Protein AF-X1F2R6-F1 (afdb_monomer_lite)

Radius of gyration: 25.96 Å; chains: 1; bounding box: 61×64×76 Å

Foldseek 3Di:
DDDPPDPDQQEAEDELVVVVVLVVPCVVQVQEAEEEQEDPVQVQLKAAPRHDYDHLVCCLVCVVVCPVVLAHAYEYFYQQQPSSSSSSVSSSVVRRRRYYRHHGGVVSCVVVVHDIDHQEWEWEWEDDDPVDTDIDIHRDRPPPPPDPPDPDDDPPDDPPPPPQDWDKDKDFPDDDPFKTWMWIWTAGPNDIWIKIKIKGFPDKDWDDDPFKIKIWTWIWIWIDGPVDIAIKIKIWIWIDGPFKIWIKIKIFGCPDQFETAEMEIEIDIGTPPDDWDWHKYKYWYPAKFWPLVVLLVLLVVLVVQLVVQVPDPDPSSNVSNVRSNVSSVRSNVVSVCCVPPVVSRRHIYGTYMYMYTDGD

Secondary structure (DSSP, 8-state):
----PPPPP-EEEE-HHHHHHHHH-TTTSTT-EEEE-S-HHHHHH-B-TT-EE--HHHHTTTGGGGGGGTTS-EEEE-SSSHHHHHHHHHHHHTT---EEEETTHHHHHHHTT---B-SEEEEEEEEE-SS-EEEEEEE--GGG-S-TT-S---TT----------EEEEEEEEE-SSEEEEEEEEEETTEEEEEEEEEEEEEEEEEE-SSEEEEEEEEEEEEEETTEEEEEEEEEEEEEETTEEEEEEEEEEESSSSEEEEEEEEEEEEETT-----EEEEEEESS-EEHHHHHHHHHHHHHHHHHHHTT-S-HHHHHHHHHHHHHHHHHHHHHHHHHHH-GGG--EEEEEEEEEEE--

InterPro domains:
  IPR001763 Rhodanese-like domain [PF00581] (30-111)
  IPR001763 Rhodanese-like domain [PS50206] (28-118)
  IPR001763 Rhodanese-like domain [SM00450] (16-115)
  IPR036873 Rhodanese-like domain superfamily [G3DSA:3.40.250.10] (1-118)
  IPR036873 Rhodanese-like domain superfamily [SSF52821] (5-118)
  IPR050229 Thiosulfate sulfurtransferase GlpE [PTHR43031] (22-116)

pLDDT: mean 86.05, std 15.8, range [35.66, 98.38]

Structure (mmCIF, N/CA/C/O backbone):
data_AF-X1F2R6-F1
#
_entry.id   AF-X1F2R6-F1
#
loop_
_atom_site.group_PDB
_atom_site.id
_atom_site.type_symbol
_atom_site.label_atom_id
_atom_site.label_alt_id
_atom_site.label_comp_id
_atom_site.label_asym_id
_atom_site.label_entity_id
_atom_site.label_seq_id
_atom_site.pdbx_PDB_ins_code
_atom_site.Cartn_x
_atom_site.Cartn_y
_atom_site.Cartn_z
_atom_site.occupancy
_atom_site.B_iso_or_equiv
_atom_site.auth_seq_id
_atom_site.auth_comp_id
_atom_site.auth_asym_id
_atom_site.auth_atom_id
_atom_site.pdbx_PDB_model_num
ATOM 1 N N . MET A 1 1 ? -16.634 -37.928 49.672 1.00 37.78 1 MET A N 1
ATOM 2 C CA . MET A 1 1 ? -17.191 -37.467 48.388 1.00 37.78 1 MET A CA 1
ATOM 3 C C . MET A 1 1 ? -17.153 -35.954 48.452 1.00 37.78 1 MET A C 1
ATOM 5 O O . MET A 1 1 ? -18.020 -35.355 49.072 1.00 37.78 1 MET A O 1
ATOM 9 N N . THR A 1 2 ? -16.049 -35.367 48.005 1.00 36.81 2 THR A N 1
ATOM 10 C CA . THR A 1 2 ? -15.873 -33.914 48.005 1.00 36.81 2 THR A CA 1
ATOM 11 C C . THR A 1 2 ? -16.583 -33.410 46.759 1.00 36.81 2 THR A C 1
ATOM 13 O O . THR A 1 2 ? -16.207 -33.787 45.653 1.00 36.81 2 THR A O 1
ATOM 16 N N . LEU A 1 3 ? -17.672 -32.667 46.946 1.00 42.53 3 LEU A N 1
ATOM 17 C CA . LEU A 1 3 ? -18.319 -31.926 45.870 1.00 42.53 3 LEU A CA 1
ATOM 18 C C . LEU A 1 3 ? -17.321 -30.862 45.407 1.00 42.53 3 LEU A C 1
ATOM 20 O O . LEU A 1 3 ? -17.041 -29.923 46.146 1.00 42.53 3 LEU A O 1
ATOM 24 N N . VAL A 1 4 ? -16.748 -31.055 44.222 1.00 41.38 4 VAL A N 1
ATOM 25 C CA . VAL A 1 4 ? -16.116 -29.969 43.473 1.00 41.38 4 VAL A CA 1
ATOM 26 C C . VAL A 1 4 ? -17.279 -29.103 43.002 1.00 41.38 4 VAL A C 1
ATOM 28 O O . VAL A 1 4 ? -18.113 -29.570 42.225 1.00 41.38 4 VAL A O 1
ATOM 31 N N . ALA A 1 5 ? -17.417 -27.905 43.569 1.00 44.72 5 ALA A N 1
ATOM 32 C CA . ALA A 1 5 ? -18.333 -26.911 43.032 1.00 44.72 5 ALA A CA 1
ATOM 33 C C . ALA A 1 5 ? -17.883 -26.605 41.597 1.00 44.72 5 ALA A C 1
ATOM 35 O O . ALA A 1 5 ? -16.693 -26.397 41.371 1.00 44.72 5 ALA A O 1
ATOM 36 N N . ALA A 1 6 ? -18.805 -26.645 40.636 1.00 46.66 6 ALA A N 1
ATOM 37 C CA . ALA A 1 6 ? -18.530 -26.109 39.310 1.00 46.66 6 ALA A CA 1
ATOM 38 C C . ALA A 1 6 ? -18.229 -24.613 39.478 1.00 46.66 6 ALA A C 1
ATOM 40 O O . ALA A 1 6 ? -19.020 -23.921 40.121 1.00 46.66 6 ALA A O 1
ATOM 41 N N . GLU A 1 7 ? -17.087 -24.143 38.975 1.00 55.59 7 GLU A N 1
ATOM 42 C CA . GLU A 1 7 ? -16.799 -22.710 38.906 1.00 55.59 7 GLU A CA 1
ATOM 43 C C . GLU A 1 7 ? -17.932 -22.025 38.142 1.00 55.59 7 GLU A C 1
ATOM 45 O O . GLU A 1 7 ? -18.281 -22.409 37.023 1.00 55.59 7 GLU A O 1
ATOM 50 N N . GLU A 1 8 ? -18.577 -21.068 38.800 1.00 61.97 8 GLU A N 1
ATOM 51 C CA . GLU A 1 8 ? -19.658 -20.296 38.211 1.00 61.97 8 GLU A CA 1
ATOM 52 C C . GLU A 1 8 ? -19.025 -19.345 37.193 1.00 61.97 8 GLU A C 1
ATOM 54 O O . GLU A 1 8 ? -18.177 -18.526 37.541 1.00 61.97 8 GLU A O 1
ATOM 59 N N . GLN A 1 9 ? -19.373 -19.516 35.917 1.00 68.06 9 GLN A N 1
ATOM 60 C CA . GLN A 1 9 ? -18.767 -18.769 34.821 1.00 68.06 9 GLN A CA 1
ATOM 61 C C . GLN A 1 9 ? -18.990 -17.261 35.025 1.00 68.06 9 GLN A C 1
ATOM 63 O O . GLN A 1 9 ? -20.125 -16.789 35.061 1.00 68.06 9 GLN A O 1
ATOM 68 N N . THR A 1 10 ? -17.898 -16.509 35.164 1.00 86.06 10 THR A N 1
ATOM 69 C CA . THR A 1 10 ? -17.887 -15.074 35.513 1.00 86.06 10 THR A CA 1
ATOM 70 C C . THR A 1 10 ? -18.138 -14.143 34.322 1.00 86.06 10 THR A C 1
ATOM 72 O O . THR A 1 10 ? -18.204 -12.926 34.482 1.00 86.06 10 THR A O 1
ATOM 75 N N . TYR A 1 11 ? -18.314 -14.707 33.127 1.00 94.00 11 TYR A N 1
ATOM 76 C CA . TYR A 1 11 ? -18.504 -13.992 31.869 1.00 94.00 11 TYR A CA 1
ATOM 77 C C . TYR A 1 11 ? -19.593 -14.644 31.012 1.00 94.00 11 TYR A C 1
ATOM 79 O O . TYR A 1 11 ? -19.981 -15.795 31.217 1.00 94.00 11 TYR A O 1
ATOM 87 N N . GLN A 1 12 ? -20.076 -13.906 30.016 1.00 96.56 12 GLN A N 1
ATOM 88 C CA . GLN A 1 12 ? -21.053 -14.380 29.039 1.00 96.56 12 GLN A CA 1
ATOM 89 C C . GLN A 1 12 ? -20.403 -14.486 27.663 1.00 96.56 12 GLN A C 1
ATOM 91 O O . GLN A 1 12 ? -19.711 -13.576 27.224 1.00 96.56 12 GLN A O 1
ATOM 96 N N . ASN A 1 13 ? -20.644 -15.582 26.953 1.00 97.44 13 ASN A N 1
ATOM 97 C CA . ASN A 1 13 ? -20.269 -15.673 25.548 1.00 97.44 13 ASN A CA 1
ATOM 98 C C . ASN A 1 13 ? -21.337 -14.988 24.686 1.00 97.44 13 ASN A C 1
ATOM 100 O O . ASN A 1 13 ? -22.523 -15.297 24.823 1.00 97.44 13 ASN A O 1
ATOM 104 N N . ILE A 1 14 ? -20.919 -14.102 23.783 1.00 98.00 14 ILE A N 1
ATOM 105 C CA . ILE A 1 14 ? -21.804 -13.426 22.826 1.00 98.00 14 ILE A CA 1
ATOM 106 C C . ILE A 1 14 ? -21.369 -13.693 21.385 1.00 98.00 14 ILE A C 1
ATOM 108 O O . ILE A 1 14 ? -20.197 -13.950 21.109 1.00 98.00 14 ILE A O 1
ATOM 112 N N . THR A 1 15 ? -22.327 -13.648 20.460 1.00 98.06 15 THR A N 1
ATOM 113 C CA . THR A 1 15 ? -22.048 -13.699 19.018 1.00 98.06 15 THR A CA 1
ATOM 114 C C . THR A 1 15 ? -21.514 -12.356 18.524 1.00 98.06 15 THR A C 1
ATOM 116 O O . THR A 1 15 ? -21.784 -11.322 19.139 1.00 98.06 15 THR A O 1
ATOM 119 N N . ILE A 1 16 ? -20.814 -12.361 17.386 1.00 97.25 16 ILE A N 1
ATOM 120 C CA . ILE A 1 16 ? -20.385 -11.133 16.698 1.00 97.25 16 ILE A CA 1
ATOM 121 C C . ILE A 1 16 ? -21.564 -10.190 16.413 1.00 97.25 16 ILE A C 1
ATOM 123 O O . ILE A 1 16 ? -21.443 -8.997 16.651 1.00 97.25 16 ILE A O 1
ATOM 127 N N . ASP A 1 17 ? -22.738 -10.713 16.039 1.00 97.75 17 ASP A N 1
ATOM 128 C CA . ASP A 1 17 ? -23.934 -9.894 15.783 1.00 97.75 17 ASP A CA 1
ATOM 129 C C . ASP A 1 17 ? -24.411 -9.171 17.049 1.00 97.75 17 ASP A C 1
ATOM 131 O O . ASP A 1 17 ? -24.863 -8.027 17.012 1.00 97.75 17 ASP A O 1
ATOM 135 N N . THR A 1 18 ? -24.309 -9.845 18.199 1.00 97.75 18 THR A N 1
ATOM 136 C CA . THR A 1 18 ? -24.668 -9.255 19.493 1.00 97.75 18 THR A CA 1
ATOM 137 C C . THR A 1 18 ? -23.643 -8.199 19.895 1.00 97.75 18 THR A C 1
ATOM 139 O O . THR A 1 18 ? -24.035 -7.137 20.375 1.00 97.75 18 THR A O 1
ATOM 142 N N . ALA A 1 19 ? -22.352 -8.464 19.672 1.00 97.19 19 ALA A N 1
ATOM 143 C CA . ALA A 1 19 ? -21.291 -7.490 19.901 1.00 97.19 19 ALA A CA 1
ATOM 144 C C . ALA A 1 19 ? -21.491 -6.240 19.028 1.00 97.19 19 ALA A C 1
ATOM 146 O O . ALA A 1 19 ? -21.517 -5.132 19.561 1.00 97.19 19 ALA A O 1
ATOM 147 N N . ASN A 1 20 ? -21.741 -6.413 17.725 1.00 96.69 20 ASN A N 1
ATOM 148 C CA . ASN A 1 20 ? -21.998 -5.310 16.801 1.00 96.69 20 ASN A CA 1
ATOM 149 C C . ASN A 1 20 ? -23.245 -4.513 17.203 1.00 96.69 20 ASN A C 1
ATOM 151 O O . ASN A 1 20 ? -23.198 -3.290 17.298 1.00 96.69 20 ASN A O 1
ATOM 155 N N . TYR A 1 21 ? -24.335 -5.197 17.567 1.00 97.12 21 TYR A N 1
ATOM 156 C CA . TYR A 1 21 ? -25.528 -4.534 18.093 1.00 97.12 21 TYR A CA 1
ATOM 157 C C . TYR A 1 21 ? -25.223 -3.673 19.329 1.00 97.12 21 TYR A C 1
ATOM 159 O O . TYR A 1 21 ? -25.742 -2.562 19.440 1.00 97.12 21 TYR A O 1
ATOM 167 N N . MET A 1 22 ? -24.408 -4.166 20.266 1.00 96.69 22 MET A N 1
ATOM 168 C CA . MET A 1 22 ? -24.026 -3.399 21.456 1.00 96.69 22 MET A CA 1
ATOM 169 C C . MET A 1 22 ? -23.215 -2.152 21.091 1.00 96.69 22 MET A C 1
ATOM 171 O O . MET A 1 22 ? -23.498 -1.084 21.630 1.00 96.69 22 MET A O 1
ATOM 175 N N . ILE A 1 23 ? -22.274 -2.284 20.153 1.00 94.69 23 ILE A N 1
ATOM 176 C CA . ILE A 1 23 ? -21.405 -1.200 19.675 1.00 94.69 23 ILE A CA 1
ATOM 177 C C . ILE A 1 23 ? -22.212 -0.115 18.947 1.00 94.69 23 ILE A C 1
ATOM 179 O O . ILE A 1 23 ? -22.075 1.065 19.252 1.00 94.69 23 ILE A O 1
ATOM 183 N N . GLU A 1 24 ? -23.126 -0.489 18.049 1.00 93.31 24 GLU A N 1
ATOM 184 C CA . GLU A 1 24 ? -23.937 0.470 17.279 1.00 93.31 24 GLU A CA 1
ATOM 185 C C . GLU A 1 24 ? -25.006 1.199 18.118 1.00 93.31 24 GLU A C 1
ATOM 187 O O . GLU A 1 24 ? -25.568 2.210 17.691 1.00 93.31 24 GLU A O 1
ATOM 192 N N . HIS A 1 25 ? -25.323 0.697 19.315 1.00 94.56 25 HIS A N 1
ATOM 193 C CA . HIS A 1 25 ? -26.371 1.240 20.180 1.00 94.56 25 HIS A CA 1
ATOM 194 C C . HIS A 1 25 ? -25.790 1.932 21.418 1.00 94.56 25 HIS A C 1
ATOM 196 O O . HIS A 1 25 ? -26.197 1.638 22.545 1.00 94.56 25 HIS A O 1
ATOM 202 N N . GLU A 1 26 ? -24.908 2.914 21.212 1.00 87.31 26 GLU A N 1
ATOM 203 C CA . GLU A 1 26 ? -24.265 3.712 22.273 1.00 87.31 26 GLU A CA 1
ATOM 204 C C . GLU A 1 26 ? -25.278 4.274 23.291 1.00 87.31 26 GLU A C 1
ATOM 206 O O . GLU A 1 26 ? -25.070 4.201 24.496 1.00 87.31 26 GLU A O 1
ATOM 211 N N . ASN A 1 27 ? -26.463 4.715 22.850 1.00 90.50 27 ASN A N 1
ATOM 212 C CA . ASN A 1 27 ? -27.522 5.189 23.758 1.00 90.50 27 ASN A CA 1
ATOM 213 C C . ASN A 1 27 ? -27.987 4.135 24.787 1.00 90.50 27 ASN A C 1
ATOM 215 O O . ASN A 1 27 ? -28.521 4.487 25.840 1.00 90.50 27 ASN A O 1
ATOM 219 N N . LYS A 1 28 ? -27.850 2.844 24.466 1.00 93.25 28 LYS A N 1
ATOM 220 C CA . LYS A 1 28 ? -28.202 1.713 25.335 1.00 93.25 28 LYS A CA 1
ATOM 221 C C . LYS A 1 28 ? -26.996 1.201 26.125 1.00 93.25 28 LYS A C 1
ATOM 223 O O . LYS A 1 28 ? -27.190 0.701 27.232 1.00 93.25 28 LYS A O 1
ATOM 228 N N . TYR A 1 29 ? -25.792 1.356 25.580 1.00 92.25 29 TYR A N 1
ATOM 229 C CA . TYR A 1 29 ? -24.529 0.938 26.187 1.00 92.25 29 TYR A CA 1
ATOM 230 C C . TYR A 1 29 ? -23.517 2.102 26.222 1.00 92.25 29 TYR A C 1
ATOM 232 O O . TYR A 1 29 ? -22.452 2.008 25.619 1.00 92.25 29 TYR A O 1
ATOM 240 N N . PRO A 1 30 ? -23.814 3.208 26.932 1.00 88.00 30 PRO A N 1
ATOM 241 C CA . PRO A 1 30 ? -23.035 4.451 26.830 1.00 88.00 30 PRO A CA 1
ATOM 242 C C . PRO A 1 30 ? -21.642 4.380 27.467 1.00 88.00 30 PRO A C 1
ATOM 244 O O . PRO A 1 30 ? -20.859 5.308 27.330 1.00 88.00 30 PRO A O 1
ATOM 247 N N . ASN A 1 31 ? -21.345 3.303 28.198 1.00 90.25 31 ASN A N 1
ATOM 248 C CA . ASN A 1 31 ? -20.046 3.057 28.825 1.00 90.25 31 ASN A CA 1
ATOM 249 C C . ASN A 1 31 ? -19.443 1.728 28.346 1.00 90.25 31 ASN A C 1
ATOM 251 O O . ASN A 1 31 ? -18.683 1.109 29.090 1.00 90.25 31 ASN A O 1
ATOM 255 N N . LEU A 1 32 ? -19.846 1.244 27.166 1.00 95.69 32 LEU A N 1
ATOM 256 C CA . LEU A 1 32 ? -19.319 0.010 26.594 1.00 95.69 32 LEU A CA 1
ATOM 257 C C . LEU A 1 32 ? -17.808 0.132 26.395 1.00 95.69 32 LEU A C 1
ATOM 259 O O . LEU A 1 32 ? -17.335 1.073 25.768 1.00 95.69 32 LEU A O 1
ATOM 263 N N . VAL A 1 33 ? -17.067 -0.846 26.901 1.00 96.19 33 VAL A N 1
ATOM 264 C CA . VAL A 1 33 ? -15.627 -0.963 26.682 1.00 96.19 33 VAL A CA 1
ATOM 265 C C . VAL A 1 33 ? -15.377 -2.118 25.731 1.00 96.19 33 VAL A C 1
ATOM 267 O O . VAL A 1 33 ? -15.909 -3.212 25.921 1.00 96.19 33 VAL A O 1
ATOM 270 N N . ILE A 1 34 ? -14.540 -1.887 24.727 1.00 97.94 34 ILE A N 1
ATOM 271 C CA . ILE A 1 34 ? -14.057 -2.933 23.832 1.00 97.94 34 ILE A CA 1
ATOM 272 C C . ILE A 1 34 ? -12.595 -3.191 24.200 1.00 97.94 34 ILE A C 1
ATOM 274 O O . ILE A 1 34 ? -11.778 -2.278 24.160 1.00 97.94 34 ILE A O 1
ATOM 278 N N . LEU A 1 35 ? -12.264 -4.418 24.586 1.00 98.00 35 LEU A N 1
ATOM 279 C CA . LEU A 1 35 ? -10.931 -4.821 25.021 1.00 98.00 35 LEU A CA 1
ATOM 280 C C . LEU A 1 35 ? -10.336 -5.817 24.026 1.00 98.00 35 LEU A C 1
ATOM 282 O O . LEU A 1 35 ? -10.849 -6.926 23.854 1.00 98.00 35 LEU A O 1
ATOM 286 N N . ASP A 1 36 ? -9.230 -5.429 23.406 1.00 98.00 36 ASP A N 1
ATOM 287 C CA . ASP A 1 36 ? -8.428 -6.294 22.557 1.00 98.00 36 ASP A CA 1
ATOM 288 C C . ASP A 1 36 ? -7.263 -6.888 23.353 1.00 98.00 36 ASP A C 1
ATOM 290 O O . ASP A 1 36 ? -6.412 -6.160 23.871 1.00 98.00 36 ASP A O 1
ATOM 294 N N . VAL A 1 37 ? -7.213 -8.220 23.428 1.00 97.69 37 VAL A N 1
ATOM 295 C CA . VAL A 1 37 ? -6.131 -8.953 24.107 1.00 97.69 37 VAL A CA 1
ATOM 296 C C . VAL A 1 37 ? -5.140 -9.629 23.154 1.00 97.69 37 VAL A C 1
ATOM 298 O O . VAL A 1 37 ? -4.406 -10.544 23.550 1.00 97.69 37 VAL A O 1
ATOM 301 N N . ARG A 1 38 ? -5.123 -9.207 21.883 1.00 94.81 38 ARG A N 1
ATOM 302 C CA . ARG A 1 38 ? -4.097 -9.563 20.889 1.00 94.81 38 ARG A CA 1
ATOM 303 C C . ARG A 1 38 ? -2.755 -8.883 21.175 1.00 94.81 38 ARG A C 1
ATOM 305 O O . ARG A 1 38 ? -2.632 -8.094 22.108 1.00 94.81 38 ARG A O 1
ATOM 312 N N . ASP A 1 39 ? -1.727 -9.228 20.402 1.00 88.62 39 ASP A N 1
ATOM 313 C CA . ASP A 1 39 ? -0.450 -8.512 20.461 1.00 88.62 39 ASP A CA 1
ATOM 314 C C . ASP A 1 39 ? -0.495 -7.159 19.717 1.00 88.62 39 ASP A C 1
ATOM 316 O O . ASP A 1 39 ? -1.431 -6.845 18.979 1.00 88.62 39 ASP A O 1
ATOM 320 N N . THR A 1 40 ? 0.532 -6.331 19.924 1.00 83.44 40 THR A N 1
ATOM 321 C CA . THR A 1 40 ? 0.614 -4.982 19.345 1.00 83.44 40 THR A CA 1
ATOM 322 C C . THR A 1 40 ? 0.676 -4.976 17.818 1.00 83.44 40 THR A C 1
ATOM 324 O O . THR A 1 40 ? 0.174 -4.043 17.195 1.00 83.44 40 THR A O 1
ATOM 327 N N . ILE A 1 41 ? 1.290 -5.987 17.196 1.00 77.88 41 ILE A N 1
ATOM 328 C CA . ILE A 1 41 ? 1.390 -6.063 15.733 1.00 77.88 41 ILE A CA 1
ATOM 329 C C . ILE A 1 41 ? 0.004 -6.368 15.162 1.00 77.88 41 ILE A C 1
ATOM 331 O O . ILE A 1 41 ? -0.456 -5.672 14.261 1.00 77.88 41 ILE A O 1
ATOM 335 N N . GLU A 1 42 ? -0.688 -7.353 15.732 1.00 84.44 42 GLU A N 1
ATOM 336 C CA . GLU A 1 42 ? -2.055 -7.732 15.379 1.00 84.44 42 GLU A CA 1
ATOM 337 C C . GLU A 1 42 ? -3.035 -6.550 15.486 1.00 84.44 42 GLU A C 1
ATOM 339 O O . GLU A 1 42 ? -3.832 -6.324 14.571 1.00 84.44 42 GLU A O 1
ATOM 344 N N . TYR A 1 43 ? -2.958 -5.782 16.578 1.00 83.81 43 TYR A N 1
ATOM 345 C CA . TYR A 1 43 ? -3.779 -4.588 16.799 1.00 83.81 43 TYR A CA 1
ATOM 346 C C . TYR A 1 43 ? -3.499 -3.491 15.764 1.00 83.81 43 TYR A C 1
ATOM 348 O O . TYR A 1 43 ? -4.430 -2.937 15.178 1.00 83.81 43 TYR A O 1
ATOM 356 N N . ASN A 1 44 ? -2.221 -3.205 15.496 1.00 75.56 44 ASN A N 1
ATOM 357 C CA . ASN A 1 44 ? -1.818 -2.169 14.542 1.00 75.56 44 ASN A CA 1
ATOM 358 C C . ASN A 1 44 ? -2.203 -2.506 13.095 1.00 75.56 44 ASN A C 1
ATOM 360 O O . ASN A 1 44 ? -2.429 -1.594 12.308 1.00 75.56 44 ASN A O 1
ATOM 364 N N . LEU A 1 45 ? -2.286 -3.792 12.737 1.00 75.31 45 LEU A N 1
ATOM 365 C CA . LEU A 1 45 ? -2.748 -4.228 11.413 1.00 75.31 45 LEU A CA 1
ATOM 366 C C . LEU A 1 45 ? -4.261 -4.069 11.232 1.00 75.31 45 LEU A C 1
ATOM 368 O O . LEU A 1 45 ? -4.732 -3.919 10.109 1.00 75.31 45 LEU A O 1
ATOM 372 N N . GLY A 1 46 ? -5.026 -4.090 12.320 1.00 83.31 46 GLY A N 1
ATOM 373 C CA . GLY A 1 46 ? -6.439 -3.741 12.306 1.00 83.31 46 GLY A CA 1
ATOM 374 C C . GLY A 1 46 ? -7.174 -4.212 13.556 1.00 83.31 46 GLY A C 1
ATOM 375 O O . GLY A 1 46 ? -6.948 -5.329 14.036 1.00 83.31 46 GLY A O 1
ATOM 376 N N . HIS A 1 47 ? -8.062 -3.374 14.085 1.00 90.06 47 HIS A N 1
ATOM 377 C CA . HIS A 1 47 ? -8.790 -3.582 15.341 1.00 90.06 47 HIS A CA 1
ATOM 378 C C . HIS A 1 47 ? -10.204 -2.992 15.290 1.00 90.06 47 HIS A C 1
ATOM 380 O O . HIS A 1 47 ? -10.531 -2.206 14.408 1.00 90.06 47 HIS A O 1
ATOM 386 N N . LEU A 1 48 ? -11.070 -3.377 16.229 1.00 92.75 48 LEU A N 1
ATOM 387 C CA . LEU A 1 48 ? -12.378 -2.732 16.385 1.00 92.75 48 LEU A CA 1
ATOM 388 C C . LEU A 1 48 ? -12.177 -1.270 16.809 1.00 92.75 48 LEU A C 1
ATOM 390 O O . LEU A 1 48 ? -11.345 -0.997 17.675 1.00 92.75 48 LEU A O 1
ATOM 394 N N . TYR A 1 49 ? -12.938 -0.350 16.217 1.00 87.94 49 TYR A N 1
ATOM 395 C CA . TYR A 1 49 ? -12.870 1.080 16.536 1.00 87.94 49 TYR A CA 1
ATOM 396 C C . TYR A 1 49 ? -13.026 1.332 18.048 1.00 87.94 49 TYR A C 1
ATOM 398 O O . TYR A 1 49 ? -13.814 0.651 18.702 1.00 87.94 49 TYR A O 1
ATOM 406 N N . ASP A 1 50 ? -12.250 2.273 18.596 1.00 88.12 50 ASP A N 1
ATOM 407 C CA . ASP A 1 50 ? -12.185 2.613 20.030 1.00 88.12 50 ASP A CA 1
ATOM 408 C C . ASP A 1 50 ? -11.839 1.450 20.988 1.00 88.12 50 ASP A C 1
ATOM 410 O O . ASP A 1 50 ? -12.034 1.554 22.202 1.00 88.12 50 ASP A O 1
ATOM 414 N N . SER A 1 51 ? -11.291 0.335 20.486 1.00 94.50 51 SER A N 1
ATOM 415 C CA . SER A 1 51 ? -10.840 -0.745 21.371 1.00 94.50 51 SER A CA 1
ATOM 416 C C . SER A 1 51 ? -9.566 -0.395 22.142 1.00 94.50 51 SER A C 1
ATOM 418 O O . SER A 1 51 ? -8.650 0.246 21.643 1.00 94.50 51 SER A O 1
ATOM 420 N N . ILE A 1 52 ? -9.502 -0.835 23.396 1.00 95.00 52 ILE A N 1
ATOM 421 C CA . ILE A 1 52 ? -8.335 -0.699 24.266 1.00 95.00 52 ILE A CA 1
ATOM 422 C C . ILE A 1 52 ? -7.438 -1.919 24.051 1.00 95.00 52 ILE A C 1
ATOM 424 O O . ILE A 1 52 ? -7.894 -3.051 24.204 1.00 95.00 52 ILE A O 1
ATOM 428 N N . LEU A 1 53 ? -6.155 -1.703 23.750 1.00 96.06 53 LEU A N 1
ATOM 429 C CA . LEU A 1 53 ? -5.165 -2.777 23.643 1.00 96.06 53 LEU A CA 1
ATOM 430 C C . LEU A 1 53 ? -4.519 -3.097 24.999 1.00 96.06 53 LEU A C 1
ATOM 432 O O . LEU A 1 53 ? -3.705 -2.321 25.521 1.00 96.06 53 LEU A O 1
ATOM 436 N N . ILE A 1 54 ? -4.788 -4.294 25.520 1.00 96.88 54 ILE A N 1
ATOM 437 C CA . ILE A 1 54 ? -4.034 -4.889 26.631 1.00 96.88 54 ILE A CA 1
ATOM 438 C C . ILE A 1 54 ? -3.761 -6.358 26.289 1.00 96.88 54 ILE A C 1
ATOM 440 O O . ILE A 1 54 ? -4.638 -7.193 26.509 1.00 96.88 54 ILE A O 1
ATOM 444 N N . PRO A 1 55 ? -2.566 -6.704 25.767 1.00 97.00 55 PRO A N 1
ATOM 445 C CA . PRO A 1 55 ? -2.246 -8.079 25.397 1.00 97.00 55 PRO A CA 1
ATOM 446 C C . PRO A 1 55 ? -2.492 -9.044 26.554 1.00 97.00 55 PRO A C 1
ATOM 448 O O . PRO A 1 55 ? -2.194 -8.715 27.701 1.00 97.00 55 PRO A O 1
ATOM 451 N N . LEU A 1 56 ? -2.993 -10.252 26.266 1.00 97.00 56 LEU A N 1
ATOM 452 C CA . LEU A 1 56 ? -3.373 -11.218 27.309 1.00 97.00 56 LEU A CA 1
ATOM 453 C C . LEU A 1 56 ? -2.262 -11.446 28.350 1.00 97.00 56 LEU A C 1
ATOM 455 O O . LEU A 1 56 ? -2.540 -11.498 29.544 1.00 97.00 56 LEU A O 1
ATOM 459 N N . ASN A 1 57 ? -1.009 -11.543 27.898 1.00 94.44 57 ASN A N 1
ATOM 460 C CA . ASN A 1 57 ? 0.148 -11.772 28.768 1.00 94.44 57 ASN A CA 1
ATOM 461 C C . ASN A 1 57 ? 0.422 -10.609 29.738 1.00 94.44 57 ASN A C 1
ATOM 463 O O . ASN A 1 57 ? 1.052 -10.820 30.771 1.00 94.44 57 ASN A O 1
ATOM 467 N N . ASP A 1 58 ? -0.058 -9.407 29.418 1.00 94.75 58 ASP A N 1
ATOM 468 C CA . ASP A 1 58 ? 0.100 -8.202 30.232 1.00 94.75 58 ASP A CA 1
ATOM 469 C C . ASP A 1 58 ? -1.171 -7.861 31.028 1.00 94.75 58 ASP A C 1
ATOM 471 O O . ASP A 1 58 ? -1.131 -6.981 31.890 1.00 94.75 58 ASP A O 1
ATOM 475 N N . LEU A 1 59 ? -2.298 -8.534 30.756 1.00 96.50 59 LEU A N 1
ATOM 476 C CA . LEU A 1 59 ? -3.624 -8.166 31.263 1.00 96.50 59 LEU A CA 1
ATOM 477 C C . LEU A 1 59 ? -3.689 -8.121 32.789 1.00 96.50 59 LEU A C 1
ATOM 479 O O . LEU A 1 59 ? -4.167 -7.141 33.351 1.00 96.50 59 LEU A O 1
ATOM 483 N N . GLU A 1 60 ? -3.173 -9.145 33.465 1.00 95.38 60 GLU A N 1
ATOM 484 C CA . GLU A 1 60 ? -3.183 -9.212 34.930 1.00 95.38 60 GLU A CA 1
ATOM 485 C C . GLU A 1 60 ? -2.336 -8.087 35.553 1.00 95.38 60 GLU A C 1
ATOM 487 O O . GLU A 1 60 ? -2.747 -7.432 36.512 1.00 95.38 60 GLU A O 1
ATOM 492 N N . ALA A 1 61 ? -1.170 -7.799 34.965 1.00 96.38 61 ALA A N 1
ATOM 493 C CA . ALA A 1 61 ? -0.271 -6.745 35.431 1.00 96.38 61 ALA A CA 1
ATOM 494 C C . ALA A 1 61 ? -0.820 -5.332 35.164 1.00 96.38 61 ALA A C 1
ATOM 496 O O . ALA A 1 61 ? -0.531 -4.402 35.920 1.00 96.38 61 ALA A O 1
ATOM 497 N N . ARG A 1 62 ? -1.612 -5.174 34.098 1.00 96.38 62 ARG A N 1
ATOM 498 C CA . ARG A 1 62 ? -2.205 -3.905 33.648 1.00 96.38 62 ARG A CA 1
ATOM 499 C C . ARG A 1 62 ? -3.680 -3.757 34.021 1.00 96.38 62 ARG A C 1
ATOM 501 O O . ARG A 1 62 ? -4.311 -2.783 33.625 1.00 96.38 62 ARG A O 1
ATOM 508 N N . ILE A 1 63 ? -4.222 -4.656 34.844 1.00 94.62 63 ILE A N 1
ATOM 509 C CA . ILE A 1 63 ? -5.638 -4.664 35.245 1.00 94.62 63 ILE A CA 1
ATOM 510 C C . ILE A 1 63 ? -6.093 -3.335 35.871 1.00 94.62 63 ILE A C 1
ATOM 512 O O . ILE A 1 63 ? -7.249 -2.939 35.737 1.00 94.62 63 ILE A O 1
ATOM 516 N N . GLY A 1 64 ? -5.154 -2.616 36.498 1.00 92.06 64 GLY A N 1
ATOM 517 C CA . GLY A 1 64 ? -5.351 -1.285 37.070 1.00 92.06 64 GLY A CA 1
ATOM 518 C C . GLY A 1 64 ? -5.848 -0.238 36.067 1.00 92.06 64 GLY A C 1
ATOM 519 O O . GLY A 1 64 ? -6.535 0.696 36.467 1.00 92.06 64 GLY A O 1
ATOM 520 N N . GLU A 1 65 ? -5.547 -0.401 34.774 1.00 92.12 65 GLU A N 1
ATOM 521 C CA . GLU A 1 65 ? -6.020 0.484 33.698 1.00 92.12 65 GLU A CA 1
ATOM 522 C C . GLU A 1 65 ? -7.532 0.360 33.458 1.00 92.12 65 GLU A C 1
ATOM 524 O O . GLU A 1 65 ? -8.139 1.271 32.902 1.00 92.12 65 GLU A O 1
ATOM 529 N N . LEU A 1 66 ? -8.148 -0.739 33.908 1.00 93.31 66 LEU A N 1
ATOM 530 C CA . LEU A 1 66 ? -9.569 -1.041 33.726 1.00 93.31 66 LEU A CA 1
ATOM 531 C C . LEU A 1 66 ? -10.393 -0.872 35.016 1.00 93.31 66 LEU A C 1
ATOM 533 O O . LEU A 1 66 ? -11.582 -1.186 35.026 1.00 93.31 66 LEU A O 1
ATOM 537 N N . GLU A 1 67 ? -9.805 -0.396 36.118 1.00 88.56 67 GLU A N 1
ATOM 538 C CA . GLU A 1 67 ? -10.483 -0.319 37.426 1.00 88.56 67 GLU A CA 1
ATOM 539 C C . GLU A 1 67 ? -11.767 0.526 37.396 1.00 88.56 67 GLU A C 1
ATOM 541 O O . GLU A 1 67 ? -12.790 0.122 37.958 1.00 88.56 67 GLU A O 1
ATOM 546 N N . ASP A 1 68 ? -11.757 1.641 36.661 1.00 87.50 68 ASP A N 1
ATOM 547 C CA . ASP A 1 68 ? -12.932 2.504 36.485 1.00 87.50 68 ASP A CA 1
ATOM 548 C C . ASP A 1 68 ? -14.038 1.839 35.635 1.00 87.50 68 ASP A C 1
ATOM 550 O O . ASP A 1 68 ? -15.194 2.264 35.659 1.00 87.50 68 ASP A O 1
ATOM 554 N N . CYS A 1 69 ? -13.716 0.745 34.935 1.00 89.19 69 CYS A N 1
ATOM 555 C CA . CYS A 1 69 ? -14.612 0.002 34.050 1.00 89.19 69 CYS A CA 1
ATOM 556 C C . CYS A 1 69 ? -15.249 -1.233 34.713 1.00 89.19 69 CYS A C 1
ATOM 558 O O . CYS A 1 69 ? -16.007 -1.948 34.063 1.00 89.19 69 CYS A O 1
ATOM 560 N N . LYS A 1 70 ? -15.012 -1.501 36.008 1.00 87.12 70 LYS A N 1
ATOM 561 C CA . LYS A 1 70 ? -15.500 -2.720 36.702 1.00 87.12 70 LYS A CA 1
ATOM 562 C C . LYS A 1 70 ? -17.008 -2.984 36.622 1.00 87.12 70 LYS A C 1
ATOM 564 O O . LYS A 1 70 ? -17.453 -4.129 36.754 1.00 87.12 70 LYS A O 1
ATOM 569 N N . THR A 1 71 ? -17.801 -1.927 36.448 1.00 87.69 71 THR A N 1
ATOM 570 C CA . THR A 1 71 ? -19.273 -1.999 36.344 1.00 87.69 71 THR A CA 1
ATOM 571 C C . THR A 1 71 ? -19.808 -1.740 34.935 1.00 87.69 71 THR A C 1
ATOM 573 O O . THR A 1 71 ? -21.017 -1.882 34.699 1.00 87.69 71 THR A O 1
ATOM 576 N N . SER A 1 72 ? -18.911 -1.383 34.016 1.00 92.44 72 SER A N 1
ATOM 577 C CA . SER A 1 72 ? -19.193 -1.212 32.599 1.00 92.44 72 SER A CA 1
ATOM 578 C C . SER A 1 72 ? -19.367 -2.563 31.921 1.00 92.44 72 SER A C 1
ATOM 580 O O . SER A 1 72 ? -18.810 -3.573 32.350 1.00 92.44 72 SER A O 1
ATOM 582 N N . GLU A 1 73 ? -20.152 -2.585 30.853 1.00 97.00 73 GLU A N 1
ATOM 583 C CA . GLU A 1 73 ? -20.159 -3.683 29.898 1.00 97.00 73 GLU A CA 1
ATOM 584 C C . GLU A 1 73 ? -18.797 -3.743 29.188 1.00 97.00 73 GLU A C 1
ATOM 586 O O . GLU A 1 73 ? -18.359 -2.744 28.623 1.00 97.00 73 GLU A O 1
ATOM 591 N N . ILE A 1 74 ? -18.127 -4.899 29.215 1.00 97.81 74 ILE A N 1
ATOM 592 C CA . ILE A 1 74 ? -16.838 -5.107 28.541 1.00 97.81 74 ILE A CA 1
ATOM 593 C C . ILE A 1 74 ? -16.998 -6.201 27.496 1.00 97.81 74 ILE A C 1
ATOM 595 O O . ILE A 1 74 ? -17.214 -7.358 27.852 1.00 97.81 74 ILE A O 1
ATOM 599 N N . ILE A 1 75 ? -16.856 -5.856 26.221 1.00 98.38 75 ILE A N 1
ATOM 600 C CA . ILE A 1 75 ? -16.652 -6.836 25.156 1.00 98.38 75 ILE A CA 1
ATOM 601 C C . ILE A 1 75 ? -15.159 -7.104 25.069 1.00 98.38 75 ILE A C 1
ATOM 603 O O . ILE A 1 75 ? -14.384 -6.191 24.809 1.00 98.38 75 ILE A O 1
ATOM 607 N N . ILE A 1 76 ? -14.751 -8.350 25.269 1.00 98.38 76 ILE A N 1
ATOM 608 C CA . ILE A 1 76 ? -13.362 -8.777 25.123 1.00 98.38 76 ILE A CA 1
ATOM 609 C C . ILE A 1 76 ? -13.232 -9.693 23.911 1.00 98.38 76 ILE A C 1
ATOM 611 O O . ILE A 1 76 ? -14.035 -10.610 23.712 1.00 98.38 76 ILE A O 1
ATOM 615 N N . TYR A 1 77 ? -12.210 -9.449 23.095 1.00 98.31 77 TYR A N 1
ATOM 616 C CA . TYR A 1 77 ? -11.951 -10.230 21.894 1.00 98.31 77 TYR A CA 1
ATOM 617 C C . TYR A 1 77 ? -10.457 -10.459 21.670 1.00 98.31 77 TYR A C 1
ATOM 619 O O . TYR A 1 77 ? -9.592 -9.808 22.251 1.00 98.31 77 TYR A O 1
ATOM 627 N N . CYS A 1 78 ? -10.153 -11.452 20.839 1.00 95.31 78 CYS A N 1
ATOM 628 C CA . CYS A 1 78 ? -8.810 -11.686 20.330 1.00 95.31 78 CYS A CA 1
ATOM 629 C C . CYS A 1 78 ? -8.876 -12.115 18.856 1.00 95.31 78 CYS A C 1
ATOM 631 O O . CYS A 1 78 ? -9.869 -11.838 18.189 1.00 95.31 78 CYS A O 1
ATOM 633 N N . LYS A 1 79 ? -7.867 -12.829 18.333 1.00 91.19 79 LYS A N 1
ATOM 634 C CA . LYS A 1 79 ? -7.891 -13.345 16.951 1.00 91.19 79 LYS A CA 1
ATOM 635 C C . LYS A 1 79 ? -9.100 -14.255 16.670 1.00 91.19 79 LYS A C 1
ATOM 637 O O . LYS A 1 79 ? -9.887 -13.950 15.786 1.00 91.19 79 LYS A O 1
ATOM 642 N N . SER A 1 80 ? -9.258 -15.341 17.431 1.00 89.69 80 SER A N 1
ATOM 643 C CA . SER A 1 80 ? -10.254 -16.404 17.173 1.00 89.69 80 SER A CA 1
ATOM 644 C C . SER A 1 80 ? -11.168 -16.742 18.363 1.00 89.69 80 SER A C 1
ATOM 646 O O . SER A 1 80 ? -12.009 -17.631 18.268 1.00 89.69 80 SER A O 1
ATOM 648 N N . GLY A 1 81 ? -11.000 -16.061 19.502 1.00 89.00 81 GLY A N 1
ATOM 649 C CA . GLY A 1 81 ? -11.792 -16.262 20.725 1.00 89.00 81 GLY A CA 1
ATOM 650 C C . GLY A 1 81 ? -11.088 -17.024 21.861 1.00 89.00 81 GLY A C 1
ATOM 651 O O . GLY A 1 81 ? -11.568 -17.000 22.990 1.00 89.00 81 GLY A O 1
ATOM 652 N N . TYR A 1 82 ? -9.938 -17.667 21.613 1.00 90.31 82 TYR A N 1
ATOM 653 C CA . TYR A 1 82 ? -9.233 -18.453 22.644 1.00 90.31 82 TYR A CA 1
ATOM 654 C C . TYR A 1 82 ? -8.602 -17.574 23.738 1.00 90.31 82 TYR A C 1
ATOM 656 O O . TYR A 1 82 ? -8.888 -17.730 24.921 1.00 90.31 82 TYR A O 1
ATOM 664 N N . ARG A 1 83 ? -7.783 -16.586 23.348 1.00 95.62 83 ARG A N 1
ATOM 665 C CA . ARG A 1 83 ? -7.149 -15.652 24.302 1.00 95.62 83 ARG A CA 1
ATOM 666 C C . ARG A 1 83 ? -8.168 -14.792 25.061 1.00 95.62 83 ARG A C 1
ATOM 668 O O . ARG A 1 83 ? -7.965 -14.502 26.233 1.00 95.62 83 ARG A O 1
ATOM 675 N N . SER A 1 84 ? -9.267 -14.395 24.418 1.00 96.56 84 SER A N 1
ATOM 676 C CA . SER A 1 84 ? -10.304 -13.583 25.063 1.00 96.56 84 SER A CA 1
ATOM 677 C C . SER A 1 84 ? -11.120 -14.380 26.071 1.00 96.56 84 SER A C 1
ATOM 679 O O . SER A 1 84 ? -11.556 -13.810 27.066 1.00 96.56 84 SER A O 1
ATOM 681 N N . GLN A 1 85 ? -11.258 -15.695 25.884 1.00 96.44 85 GLN A N 1
ATOM 682 C CA . GLN A 1 85 ? -11.822 -16.570 26.906 1.00 96.44 85 GLN A CA 1
ATOM 683 C C . GLN A 1 85 ? -10.981 -16.527 28.192 1.00 96.44 85 GLN A C 1
ATOM 685 O O . GLN A 1 85 ? -11.515 -16.232 29.257 1.00 96.44 85 GLN A O 1
ATOM 690 N N . GLN A 1 86 ? -9.662 -16.712 28.077 1.00 96.38 86 GLN A N 1
ATOM 691 C CA . GLN A 1 86 ? -8.736 -16.629 29.217 1.00 96.38 86 GLN A CA 1
ATOM 692 C C . GLN A 1 86 ? -8.744 -15.231 29.854 1.00 96.38 86 GLN A C 1
ATOM 694 O O . GLN A 1 86 ? -8.802 -15.092 31.072 1.00 96.38 86 GLN A O 1
ATOM 699 N N . GLY A 1 87 ? -8.752 -14.177 29.034 1.00 96.88 87 GLY A N 1
ATOM 700 C CA . GLY A 1 87 ? -8.862 -12.808 29.533 1.00 96.88 87 GLY A CA 1
ATOM 701 C C . GLY A 1 87 ? -10.183 -12.539 30.259 1.00 96.88 87 GLY A C 1
ATOM 702 O O . GLY A 1 87 ? -10.207 -11.789 31.230 1.00 96.88 87 GLY A O 1
ATOM 703 N N . SER A 1 88 ? -11.275 -13.189 29.845 1.00 97.50 88 SER A N 1
ATOM 704 C CA . SER A 1 88 ? -12.575 -13.069 30.514 1.00 97.50 88 SER A CA 1
ATOM 705 C C . SER A 1 88 ? -12.562 -13.682 31.911 1.00 97.50 88 SER A C 1
ATOM 707 O O . SER A 1 88 ? -13.161 -13.128 32.830 1.00 97.50 88 SER A O 1
ATOM 709 N N . GLU A 1 89 ? -11.864 -14.807 32.072 1.00 95.88 89 GLU A N 1
ATOM 710 C CA . GLU A 1 89 ? -11.669 -15.476 33.362 1.00 95.88 89 GLU A CA 1
ATOM 711 C C . GLU A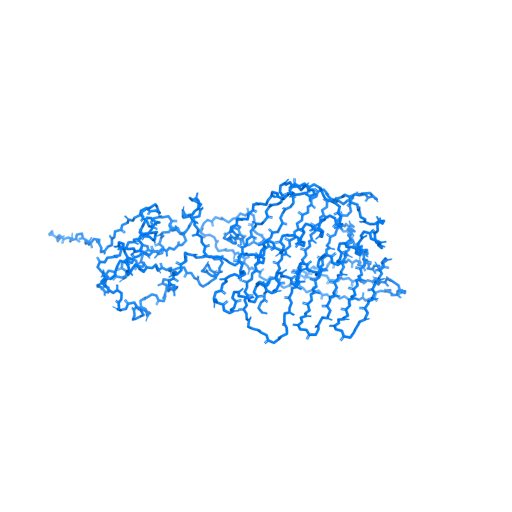 1 89 ? -10.862 -14.580 34.309 1.00 95.88 89 GLU A C 1
ATOM 713 O O . GLU A 1 89 ? -11.329 -14.304 35.415 1.00 95.88 89 GLU A O 1
ATOM 718 N N . ILE A 1 90 ? -9.746 -14.013 33.828 1.00 96.25 90 ILE A N 1
ATOM 719 C CA . ILE A 1 90 ? -8.929 -13.040 34.576 1.00 96.25 90 ILE A CA 1
ATOM 720 C C . ILE A 1 90 ? -9.783 -11.841 35.011 1.00 96.25 90 ILE A C 1
ATOM 722 O O . ILE A 1 90 ? -9.816 -11.494 36.187 1.00 96.25 90 ILE A O 1
ATOM 726 N N . LEU A 1 91 ? -10.536 -11.215 34.102 1.00 96.06 91 LEU A N 1
ATOM 727 C CA . LEU A 1 91 ? -11.422 -10.102 34.468 1.00 96.06 91 LEU A CA 1
ATOM 728 C C . LEU A 1 91 ? -12.437 -10.519 35.551 1.00 96.06 91 LEU A C 1
ATOM 730 O O . LEU A 1 91 ? -12.663 -9.788 36.516 1.00 96.06 91 LEU A O 1
ATOM 734 N N . GLY A 1 92 ? -13.016 -11.713 35.448 1.00 94.12 92 GLY A N 1
ATOM 735 C CA . GLY A 1 92 ? -13.923 -12.238 36.465 1.00 94.12 92 GLY A CA 1
ATOM 736 C C . GLY A 1 92 ? -13.285 -12.377 37.851 1.00 94.12 92 GLY A C 1
ATOM 737 O O . GLY A 1 92 ? -13.874 -11.942 38.844 1.00 94.12 92 GLY A O 1
ATOM 738 N N . GLU A 1 93 ? -12.069 -12.922 37.928 1.00 94.00 93 GLU A N 1
ATOM 739 C CA . GLU A 1 93 ? -11.305 -13.060 39.179 1.00 94.00 93 GLU A CA 1
ATOM 740 C C . GLU A 1 93 ? -11.010 -11.704 39.841 1.00 94.00 93 GLU A C 1
ATOM 742 O O . GLU A 1 93 ? -11.001 -11.588 41.069 1.00 94.00 93 GLU A O 1
ATOM 747 N N . TYR A 1 94 ? -10.851 -10.656 39.031 1.00 94.38 94 TYR A N 1
ATOM 748 C CA . TYR A 1 94 ? -10.598 -9.286 39.481 1.00 94.38 94 TYR A CA 1
ATOM 749 C C . TYR A 1 94 ? -11.880 -8.471 39.732 1.00 94.38 94 TYR A C 1
ATOM 751 O O . TYR A 1 94 ? -11.819 -7.271 40.020 1.00 94.38 94 TYR A O 1
ATOM 759 N N . GLY A 1 95 ? -13.049 -9.120 39.706 1.00 93.56 95 GLY A N 1
ATOM 760 C CA . GLY A 1 95 ? -14.323 -8.541 40.134 1.00 93.56 95 GLY A CA 1
ATOM 761 C C . GLY A 1 95 ? -15.060 -7.741 39.060 1.00 93.56 95 GLY A C 1
ATOM 762 O O . GLY A 1 95 ? -15.948 -6.954 39.395 1.00 93.56 95 GLY A O 1
ATOM 763 N N . PHE A 1 96 ? -14.720 -7.930 37.785 1.00 95.00 96 PHE A N 1
ATOM 764 C CA . PHE A 1 96 ? -15.502 -7.400 36.673 1.00 95.00 96 PHE A CA 1
ATOM 765 C C . PHE A 1 96 ? -16.767 -8.243 36.495 1.00 95.00 96 PHE A C 1
ATOM 767 O O . PHE A 1 96 ? -16.713 -9.467 36.432 1.00 95.00 96 PHE A O 1
ATOM 774 N N . THR A 1 97 ? -17.928 -7.590 36.437 1.00 91.12 97 THR A N 1
ATOM 775 C CA . THR A 1 97 ? -19.229 -8.285 36.570 1.00 91.12 97 THR A CA 1
ATOM 776 C C . THR A 1 97 ? -20.031 -8.395 35.276 1.00 91.12 97 THR A C 1
ATOM 778 O O . THR A 1 97 ? -21.014 -9.134 35.226 1.00 91.12 97 THR A O 1
ATOM 781 N N . LYS A 1 98 ? -19.638 -7.665 34.227 1.00 95.50 98 LYS A N 1
ATOM 782 C CA . LYS A 1 98 ? -20.334 -7.616 32.932 1.00 95.50 98 LYS A CA 1
ATOM 783 C C . LYS A 1 98 ? -19.361 -7.851 31.778 1.00 95.50 98 LYS A C 1
ATOM 785 O O . LYS A 1 98 ? -19.187 -7.000 30.909 1.00 95.50 98 LYS A O 1
ATOM 790 N N . VAL A 1 99 ? -18.698 -9.001 31.813 1.00 97.56 99 VAL A N 1
ATOM 791 C CA . VAL A 1 99 ? -17.718 -9.401 30.799 1.00 97.56 99 VAL A CA 1
ATOM 792 C C . VAL A 1 99 ? -18.404 -10.237 29.721 1.00 97.56 99 VAL A C 1
ATOM 794 O O . VAL A 1 99 ? -19.086 -11.218 30.027 1.00 97.56 99 VAL A O 1
ATOM 797 N N . TYR A 1 100 ? -18.208 -9.851 28.465 1.00 97.94 100 TYR A N 1
ATOM 798 C CA . TYR A 1 100 ? -18.764 -10.489 27.282 1.00 97.94 100 TYR A CA 1
ATOM 799 C C . TYR A 1 100 ? -17.633 -10.955 26.358 1.00 97.94 100 TYR A C 1
ATOM 801 O O . TYR A 1 100 ? -16.999 -10.149 25.680 1.00 97.94 100 TYR A O 1
ATOM 809 N N . ASN A 1 101 ? -17.378 -12.260 26.313 1.00 98.00 101 ASN A N 1
ATOM 810 C CA . ASN A 1 101 ? -16.415 -12.848 25.385 1.00 98.00 101 ASN A CA 1
ATOM 811 C C . ASN A 1 101 ? -17.032 -12.935 23.982 1.00 98.00 101 ASN A C 1
ATOM 813 O O . ASN A 1 101 ? -18.042 -13.623 23.792 1.00 98.00 101 ASN A O 1
ATOM 817 N N . MET A 1 102 ? -16.426 -12.264 23.002 1.00 98.00 102 MET A N 1
ATOM 818 C CA . MET A 1 102 ? -16.882 -12.303 21.611 1.00 98.00 102 MET A CA 1
ATOM 819 C C . MET A 1 102 ? -16.424 -13.598 20.928 1.00 98.00 102 MET A C 1
ATOM 821 O O . MET A 1 102 ? -15.249 -13.768 20.590 1.00 98.00 102 MET A O 1
ATOM 825 N N . ILE A 1 103 ? -17.362 -14.526 20.717 1.00 96.00 103 ILE A N 1
ATOM 826 C CA . ILE A 1 103 ? -17.085 -15.813 20.067 1.00 96.00 103 ILE A CA 1
ATOM 827 C C . ILE A 1 103 ? -16.590 -15.580 18.637 1.00 96.00 103 ILE A C 1
ATOM 829 O O . ILE A 1 103 ? -17.177 -14.803 17.890 1.00 96.00 103 ILE A O 1
ATOM 833 N N . GLY A 1 104 ? -15.533 -16.300 18.251 1.00 91.00 104 GLY A N 1
ATOM 834 C CA . GLY A 1 104 ? -14.918 -16.203 16.925 1.00 91.00 104 GLY A CA 1
ATOM 835 C C . GLY A 1 104 ? -13.895 -15.072 16.799 1.00 91.00 104 GLY A C 1
ATOM 836 O O . GLY A 1 104 ? -13.131 -15.058 15.837 1.00 91.00 104 GLY A O 1
ATOM 837 N N . GLY A 1 105 ? -13.815 -14.181 17.796 1.00 94.81 105 GLY A N 1
ATOM 838 C CA . GLY A 1 105 ? -12.866 -13.073 17.814 1.00 94.81 105 GLY A CA 1
ATOM 839 C C . GLY A 1 105 ? -13.032 -12.133 16.619 1.00 94.81 105 GLY A C 1
ATOM 840 O O . GLY A 1 105 ? -14.105 -12.036 16.025 1.00 94.81 105 GLY A O 1
ATOM 841 N N . ILE A 1 106 ? -11.953 -11.437 16.271 1.00 93.50 106 ILE A N 1
ATOM 842 C CA . ILE A 1 106 ? -11.953 -10.511 15.140 1.00 93.50 106 ILE A CA 1
ATOM 843 C C . ILE A 1 106 ? -12.085 -11.239 13.795 1.00 93.50 106 ILE A C 1
ATOM 845 O O . ILE A 1 106 ? -12.672 -10.675 12.886 1.00 93.50 106 ILE A O 1
ATOM 849 N N . LEU A 1 107 ? -11.619 -12.491 13.655 1.00 88.00 107 LEU A N 1
ATOM 850 C CA . LEU A 1 107 ? -11.759 -13.234 12.391 1.00 88.00 107 LEU A CA 1
ATOM 851 C C . LEU A 1 107 ? -13.228 -13.388 11.983 1.00 88.00 107 LEU A C 1
ATOM 853 O O . LEU A 1 107 ? -13.587 -13.045 10.864 1.00 88.00 107 LEU A O 1
ATOM 857 N N . ALA A 1 108 ? -14.088 -13.808 12.914 1.00 92.06 108 ALA A N 1
ATOM 858 C CA . ALA A 1 108 ? -15.519 -13.913 12.637 1.00 92.06 108 ALA A CA 1
ATOM 859 C C . ALA A 1 108 ? -16.169 -12.540 12.379 1.00 92.06 108 ALA A C 1
ATOM 861 O O . ALA A 1 108 ? -17.105 -12.451 11.594 1.00 92.06 108 ALA A O 1
ATOM 862 N N . TRP A 1 109 ? -15.676 -11.477 13.026 1.00 93.94 109 TRP A N 1
ATOM 863 C CA . TRP A 1 109 ? -16.133 -10.101 12.799 1.00 93.94 109 TRP A CA 1
ATOM 864 C C . TRP A 1 109 ? -15.859 -9.641 11.361 1.00 93.94 109 TRP A C 1
ATOM 866 O O . TRP A 1 109 ? -16.741 -9.083 10.715 1.00 93.94 109 TRP A O 1
ATOM 876 N N . ILE A 1 110 ? -14.660 -9.927 10.850 1.00 86.31 110 ILE A N 1
ATOM 877 C CA . ILE A 1 110 ? -14.252 -9.606 9.477 1.00 86.31 110 ILE A CA 1
ATOM 878 C C . ILE A 1 110 ? -15.036 -10.445 8.466 1.00 86.31 110 ILE A C 1
ATOM 880 O O . ILE A 1 110 ? -15.543 -9.888 7.503 1.00 86.31 110 ILE A O 1
ATOM 884 N N . ASP A 1 111 ? -15.193 -11.753 8.705 1.00 86.12 111 ASP A N 1
ATOM 885 C CA . ASP A 1 111 ? -15.963 -12.654 7.826 1.00 86.12 111 ASP A CA 1
ATOM 886 C C . ASP A 1 111 ? -17.443 -12.240 7.687 1.00 86.12 111 ASP A C 1
ATOM 888 O O . ASP A 1 111 ? -18.125 -12.666 6.754 1.00 86.12 111 ASP A O 1
ATOM 892 N N . ALA A 1 112 ? -17.957 -11.439 8.626 1.00 90.19 112 ALA A N 1
ATOM 893 C CA . ALA A 1 112 ? -19.305 -10.876 8.604 1.00 90.19 112 ALA A CA 1
ATOM 894 C C . ALA A 1 112 ? -19.378 -9.457 8.007 1.00 90.19 112 ALA A C 1
ATOM 896 O O . ALA A 1 112 ? -20.420 -8.809 8.123 1.00 90.19 112 ALA A O 1
ATOM 897 N N . ASP A 1 113 ? -18.295 -8.975 7.390 1.00 84.69 113 ASP A N 1
ATOM 898 C CA . ASP A 1 113 ? -18.168 -7.644 6.787 1.00 84.69 113 ASP A CA 1
ATOM 899 C C . ASP A 1 113 ? -18.398 -6.481 7.773 1.00 84.69 113 ASP A C 1
ATOM 901 O O . ASP A 1 113 ? -18.818 -5.384 7.389 1.00 84.69 113 ASP A O 1
ATOM 905 N N . TYR A 1 114 ? -18.131 -6.691 9.067 1.00 88.75 114 TYR A N 1
ATOM 906 C CA . TYR A 1 114 ? -18.213 -5.616 10.053 1.00 88.75 114 TYR A CA 1
ATOM 907 C C . TYR A 1 114 ? -16.970 -4.715 10.025 1.00 88.75 114 TYR A C 1
ATOM 909 O O . TYR A 1 114 ? -15.850 -5.188 9.809 1.00 88.75 114 TYR A O 1
ATOM 917 N N . PRO A 1 115 ? -17.136 -3.398 10.263 1.00 85.38 115 PRO A N 1
ATOM 918 C CA . PRO A 1 115 ? -16.057 -2.437 10.094 1.00 85.38 115 PRO A CA 1
ATOM 919 C C . PRO A 1 115 ? -14.942 -2.651 11.118 1.00 85.38 115 PRO A C 1
ATOM 921 O O . PRO A 1 115 ? -15.189 -2.924 12.295 1.00 85.38 115 PRO A O 1
ATOM 924 N N . ILE A 1 116 ? -13.705 -2.461 10.671 1.00 86.81 116 ILE A N 1
ATOM 925 C CA . ILE A 1 116 ? -12.521 -2.388 11.523 1.00 86.81 116 ILE A CA 1
ATOM 926 C C . ILE A 1 116 ? -11.772 -1.090 11.241 1.00 86.81 116 ILE A C 1
ATOM 928 O O . ILE A 1 116 ? -11.823 -0.552 10.136 1.00 86.81 116 ILE A O 1
ATOM 932 N N . TRP A 1 117 ? -11.055 -0.596 12.239 1.00 82.44 117 TRP A N 1
ATOM 933 C CA . TRP A 1 117 ? -10.038 0.419 12.048 1.00 82.44 117 TRP A CA 1
ATOM 934 C C . TRP A 1 117 ? -8.767 -0.271 11.565 1.00 82.44 117 TRP A C 1
ATOM 936 O O . TRP A 1 117 ? -8.233 -1.149 12.243 1.00 82.44 117 TRP A O 1
ATOM 946 N N . THR A 1 118 ? -8.296 0.093 10.380 1.00 79.00 118 THR A N 1
ATOM 947 C CA . THR A 1 118 ? -7.030 -0.380 9.834 1.00 79.00 118 THR A CA 1
ATOM 948 C C . THR A 1 118 ? -6.346 0.751 9.092 1.00 79.00 118 THR A C 1
ATOM 950 O O . THR A 1 118 ? -6.954 1.733 8.677 1.00 79.00 118 THR A O 1
ATOM 953 N N . ILE A 1 119 ? -5.051 0.568 8.948 1.00 72.75 119 ILE A N 1
ATOM 954 C CA . ILE A 1 119 ? -4.161 1.383 8.148 1.00 72.75 119 ILE A CA 1
ATOM 955 C C . ILE A 1 119 ? -3.764 0.666 6.854 1.00 72.75 119 ILE A C 1
ATOM 957 O O . ILE A 1 119 ? -2.947 1.166 6.101 1.00 72.75 119 ILE A O 1
ATOM 961 N N . SER A 1 120 ? -4.256 -0.545 6.612 1.00 77.25 120 SER A N 1
ATOM 962 C CA . SER A 1 120 ? -3.830 -1.373 5.493 1.00 77.25 120 SER A CA 1
ATOM 963 C C . SER A 1 120 ? -5.049 -1.816 4.706 1.00 77.25 120 SER A C 1
ATOM 965 O O . SER A 1 120 ? -5.928 -2.466 5.275 1.00 77.25 120 SER A O 1
ATOM 967 N N . HIS A 1 121 ? -5.118 -1.487 3.417 1.00 82.88 121 HIS A N 1
ATOM 968 C CA . HIS A 1 121 ? -6.240 -1.863 2.561 1.00 82.88 121 HIS A CA 1
ATOM 969 C C . HIS A 1 121 ? -5.766 -2.551 1.279 1.00 82.88 121 HIS A C 1
ATOM 971 O O . HIS A 1 121 ? -4.720 -2.245 0.712 1.00 82.88 121 HIS A O 1
ATOM 977 N N . HIS A 1 122 ? -6.580 -3.485 0.803 1.00 86.31 122 HIS A N 1
ATOM 978 C CA . HIS A 1 122 ? -6.484 -4.073 -0.521 1.00 86.31 122 HIS A CA 1
ATOM 979 C C . HIS A 1 122 ? -7.513 -3.383 -1.413 1.00 86.31 122 HIS A C 1
ATOM 981 O O . HIS A 1 122 ? -8.707 -3.360 -1.122 1.00 86.31 122 HIS A O 1
ATOM 987 N N . ILE A 1 123 ? -7.044 -2.780 -2.494 1.00 89.62 123 ILE A N 1
ATOM 988 C CA . ILE A 1 123 ? -7.821 -1.969 -3.419 1.00 89.62 123 ILE A CA 1
ATOM 989 C C . ILE A 1 123 ? -7.894 -2.722 -4.739 1.00 89.62 123 ILE A C 1
ATOM 991 O O . ILE A 1 123 ? -6.902 -2.850 -5.448 1.00 89.62 123 ILE A O 1
ATOM 995 N N . THR A 1 124 ? -9.079 -3.179 -5.115 1.00 91.06 124 THR A N 1
ATOM 996 C CA . THR A 1 124 ? -9.307 -3.839 -6.400 1.00 91.06 124 THR A CA 1
ATOM 997 C C . THR A 1 124 ? -9.936 -2.869 -7.394 1.00 91.06 124 THR A C 1
ATOM 999 O O . THR A 1 124 ? -10.969 -2.259 -7.118 1.00 91.06 124 THR A O 1
ATOM 1002 N N . VAL A 1 125 ? -9.333 -2.756 -8.579 1.00 90.88 125 VAL A N 1
ATOM 1003 C CA . VAL A 1 125 ? -9.850 -1.982 -9.714 1.00 90.88 125 VAL A CA 1
ATOM 1004 C C . VAL A 1 125 ? -10.503 -2.939 -10.712 1.00 90.88 125 VAL A C 1
ATOM 1006 O O . VAL A 1 125 ? -9.805 -3.703 -11.383 1.00 90.88 125 VAL A O 1
ATOM 1009 N N . ASN A 1 126 ? -11.836 -2.896 -10.811 1.00 86.62 126 ASN A N 1
ATOM 1010 C CA . ASN A 1 126 ? -12.618 -3.812 -11.653 1.00 86.62 126 ASN A CA 1
ATOM 1011 C C . ASN A 1 126 ? -12.937 -3.238 -13.037 1.00 86.62 126 ASN A C 1
ATOM 1013 O O . ASN A 1 126 ? -12.817 -3.944 -14.035 1.00 86.62 126 ASN A O 1
ATOM 1017 N N . GLU A 1 127 ? -13.322 -1.962 -13.112 1.00 80.12 127 GLU A N 1
ATOM 1018 C CA . GLU A 1 127 ? -13.647 -1.296 -14.376 1.00 80.12 127 GLU A CA 1
ATOM 1019 C C . GLU A 1 127 ? -13.210 0.168 -14.379 1.00 80.12 127 GLU A C 1
ATOM 1021 O O . GLU A 1 127 ? -13.255 0.867 -13.359 1.00 80.12 127 GLU A O 1
ATOM 1026 N N . ILE A 1 128 ? -12.824 0.641 -15.568 1.00 67.75 128 ILE A N 1
ATOM 1027 C CA . ILE A 1 128 ? -12.402 2.018 -15.810 1.00 67.75 128 ILE A CA 1
ATOM 1028 C C . ILE A 1 128 ? -13.110 2.548 -17.048 1.00 67.75 128 ILE A C 1
ATOM 1030 O O . ILE A 1 128 ? -12.933 2.048 -18.159 1.00 67.75 128 ILE A O 1
ATOM 1034 N N . THR A 1 129 ? -13.862 3.624 -16.858 1.00 66.38 129 THR A N 1
ATOM 1035 C CA . THR A 1 129 ? -14.364 4.465 -17.945 1.00 66.38 129 THR A CA 1
ATOM 1036 C C . THR A 1 129 ? -13.938 5.909 -17.703 1.00 66.38 129 THR A C 1
ATOM 1038 O O . THR A 1 129 ? -13.545 6.273 -16.592 1.00 66.38 129 THR A O 1
ATOM 1041 N N . ASP A 1 130 ? -14.038 6.754 -18.729 1.00 55.84 130 ASP A N 1
ATOM 1042 C CA . ASP A 1 130 ? -13.687 8.177 -18.629 1.00 55.84 130 ASP A CA 1
ATOM 1043 C C . ASP A 1 130 ? -14.466 8.917 -17.516 1.00 55.84 130 ASP A C 1
ATOM 1045 O O . ASP A 1 130 ? -14.002 9.945 -17.021 1.00 55.84 130 ASP A O 1
ATOM 1049 N N . GLU A 1 131 ? -15.607 8.371 -17.066 1.00 58.09 131 GLU A N 1
ATOM 1050 C CA . GLU A 1 131 ? -16.511 8.994 -16.089 1.00 58.09 131 GLU A CA 1
ATOM 1051 C C . GLU A 1 131 ? -16.715 8.193 -14.785 1.00 58.09 131 GLU A C 1
ATOM 1053 O O . GLU A 1 131 ? -17.259 8.744 -13.825 1.00 58.09 131 GLU A O 1
ATOM 1058 N N . LYS A 1 132 ? -16.296 6.918 -14.702 1.00 66.25 132 LYS A N 1
ATOM 1059 C CA . LYS A 1 132 ? -16.559 6.064 -13.528 1.00 66.25 132 LYS A CA 1
ATOM 1060 C C . LYS A 1 132 ? -15.472 5.010 -13.291 1.00 66.25 132 LYS A C 1
ATOM 1062 O O . LYS A 1 132 ? -15.022 4.361 -14.234 1.00 66.25 132 LYS A O 1
ATOM 1067 N N . PHE A 1 133 ? -15.120 4.838 -12.017 1.00 71.75 133 PHE A N 1
ATOM 1068 C CA . PHE A 1 133 ? -14.255 3.778 -11.495 1.00 71.75 133 PHE A CA 1
ATOM 1069 C C . PHE A 1 133 ? -15.109 2.826 -10.675 1.00 71.75 133 PHE A C 1
ATOM 1071 O O . PHE A 1 133 ? -15.921 3.276 -9.862 1.00 71.75 133 PHE A O 1
ATOM 1078 N N . GLU A 1 134 ? -14.921 1.529 -10.879 1.00 83.25 134 GLU A N 1
ATOM 1079 C CA . GLU A 1 134 ? -15.404 0.524 -9.941 1.00 83.25 134 GLU A CA 1
ATOM 1080 C C . GLU A 1 134 ? -14.227 0.065 -9.083 1.00 83.25 134 GLU A C 1
ATOM 1082 O O . GLU A 1 134 ? -13.381 -0.712 -9.530 1.00 83.25 134 GLU A O 1
ATOM 1087 N N . LEU A 1 135 ? -14.161 0.626 -7.873 1.00 85.50 135 LEU A N 1
ATOM 1088 C CA . LEU A 1 135 ? -13.178 0.288 -6.852 1.00 85.50 135 LEU A CA 1
ATOM 1089 C C . LEU A 1 135 ? -13.855 -0.512 -5.746 1.00 85.50 135 LEU A C 1
ATOM 1091 O O . LEU A 1 135 ? -14.936 -0.143 -5.283 1.00 85.50 135 LEU A O 1
ATOM 1095 N N . LEU A 1 136 ? -13.177 -1.557 -5.297 1.00 83.94 136 LEU A N 1
ATOM 1096 C CA . LEU A 1 136 ? -13.483 -2.265 -4.065 1.00 83.94 136 LEU A CA 1
ATOM 1097 C C . LEU A 1 136 ? -12.301 -2.057 -3.116 1.00 83.94 136 LEU A C 1
ATOM 1099 O O . LEU A 1 136 ? -11.174 -2.361 -3.490 1.00 83.94 136 LEU A O 1
ATOM 1103 N N . ILE A 1 137 ? -12.547 -1.488 -1.937 1.00 82.00 137 ILE A N 1
ATOM 1104 C CA . ILE A 1 137 ? -11.528 -1.263 -0.905 1.00 82.00 137 ILE A CA 1
ATOM 1105 C C . ILE A 1 137 ? -11.881 -2.168 0.266 1.00 82.00 137 ILE A C 1
ATOM 1107 O O . ILE A 1 137 ? -12.932 -1.999 0.882 1.00 82.00 137 ILE A O 1
ATOM 1111 N N . GLU A 1 138 ? -11.008 -3.120 0.554 1.00 79.62 138 GLU A N 1
ATOM 1112 C CA . GLU A 1 138 ? -11.178 -4.109 1.612 1.00 79.62 138 GLU A CA 1
ATOM 1113 C C . GLU A 1 138 ? -10.049 -3.954 2.631 1.00 79.62 138 GLU A C 1
ATOM 1115 O O . GLU A 1 138 ? -8.909 -3.707 2.242 1.00 79.62 138 GLU A O 1
ATOM 1120 N N . PRO A 1 139 ? -10.305 -4.098 3.938 1.00 75.56 139 PRO A N 1
ATOM 1121 C CA . PRO A 1 139 ? -9.234 -4.139 4.921 1.00 75.56 139 PRO A CA 1
ATOM 1122 C C . PRO A 1 139 ? -8.240 -5.260 4.603 1.00 75.56 139 PRO A C 1
ATOM 1124 O O . PRO A 1 139 ? -8.608 -6.431 4.509 1.00 75.56 139 PRO A O 1
ATOM 1127 N N . GLN A 1 140 ? -6.961 -4.922 4.483 1.00 73.31 140 GLN A N 1
ATOM 1128 C CA . GLN A 1 140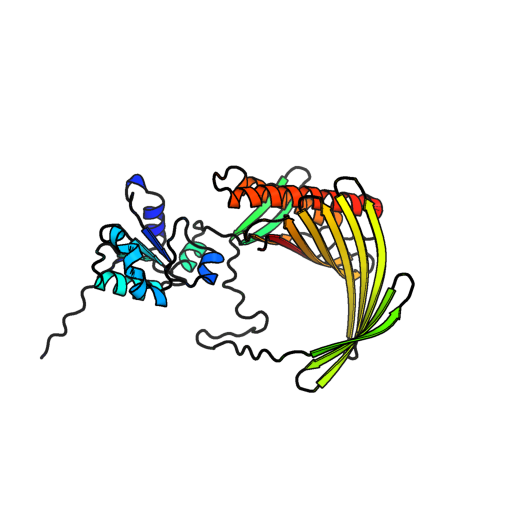 ? -5.906 -5.901 4.290 1.00 73.31 140 GLN A CA 1
ATOM 1129 C C . GLN A 1 140 ? -5.264 -6.237 5.616 1.00 73.31 140 GLN A C 1
ATOM 1131 O O . GLN A 1 140 ? -4.327 -5.592 6.090 1.00 73.31 140 GLN A O 1
ATOM 1136 N N . LEU A 1 141 ? -5.748 -7.324 6.187 1.00 65.06 141 LEU A N 1
ATOM 1137 C CA . LEU A 1 141 ? -5.173 -7.871 7.388 1.00 65.06 141 LEU A CA 1
ATOM 1138 C C . LEU A 1 141 ? -4.109 -8.894 7.010 1.00 65.06 141 LEU A C 1
ATOM 1140 O O . LEU A 1 141 ? -4.414 -9.979 6.517 1.00 65.06 141 LEU A O 1
ATOM 1144 N N . LEU A 1 142 ? -2.845 -8.574 7.283 1.00 57.44 142 LEU A N 1
ATOM 1145 C CA . LEU A 1 142 ? -1.691 -9.431 6.977 1.00 57.44 142 LEU A CA 1
ATOM 1146 C C . LEU A 1 142 ? -1.635 -10.738 7.811 1.00 57.44 142 LEU A C 1
ATOM 1148 O O . LEU A 1 142 ? -0.584 -11.364 7.918 1.00 57.44 142 LEU A O 1
ATOM 1152 N N . TYR A 1 143 ? -2.763 -11.211 8.362 1.00 48.28 143 TYR A N 1
ATOM 1153 C CA . TYR A 1 143 ? -2.871 -12.496 9.067 1.00 48.28 143 TYR A CA 1
ATOM 1154 C C . TYR A 1 143 ? -2.566 -13.712 8.183 1.00 48.28 143 TYR A C 1
ATOM 1156 O O . TYR A 1 143 ? -2.342 -14.794 8.729 1.00 48.28 143 TYR A O 1
ATOM 1164 N N . TYR A 1 144 ? -2.568 -13.545 6.855 1.00 40.16 144 TYR A N 1
ATOM 1165 C CA . TYR A 1 144 ? -2.391 -14.622 5.877 1.00 40.16 144 TYR A CA 1
ATOM 1166 C C . TYR A 1 144 ? -0.973 -14.799 5.331 1.00 40.16 144 TYR A C 1
ATOM 1168 O O . TYR A 1 144 ? -0.706 -15.818 4.701 1.00 40.16 144 TYR A O 1
ATOM 1176 N N . THR A 1 145 ? -0.030 -13.903 5.624 1.00 42.06 145 THR A N 1
ATOM 1177 C CA . THR A 1 145 ? 1.389 -14.184 5.364 1.00 42.06 145 THR A CA 1
ATOM 1178 C C . THR A 1 145 ? 2.022 -14.745 6.626 1.00 42.06 145 THR A C 1
ATOM 1180 O O . THR A 1 145 ? 2.902 -14.138 7.236 1.00 42.06 145 THR A O 1
ATOM 1183 N N . GLY A 1 146 ? 1.590 -15.948 7.016 1.00 38.16 146 GLY A N 1
ATOM 1184 C CA . GLY A 1 146 ? 2.561 -16.864 7.599 1.00 38.16 146 GLY A CA 1
ATOM 1185 C C . GLY A 1 146 ? 3.715 -16.921 6.609 1.00 38.16 146 GLY A C 1
ATOM 1186 O O . GLY A 1 146 ? 3.452 -17.164 5.444 1.00 38.16 146 GLY A O 1
ATOM 1187 N N . CYS A 1 147 ? 4.921 -16.558 7.048 1.00 35.81 147 CYS A N 1
ATOM 1188 C CA . CYS A 1 147 ? 6.182 -16.711 6.324 1.00 35.81 147 CYS A CA 1
ATOM 1189 C C . CYS A 1 147 ? 6.078 -16.602 4.784 1.00 35.81 147 CYS A C 1
ATOM 1191 O O . CYS A 1 147 ? 5.691 -17.563 4.123 1.00 35.81 147 CYS A O 1
ATOM 1193 N N . PHE A 1 148 ? 6.583 -15.522 4.175 1.00 38.22 148 PHE A N 1
ATOM 1194 C CA . PHE A 1 148 ? 6.821 -15.466 2.716 1.00 38.22 148 PHE A CA 1
ATOM 1195 C C . PHE A 1 148 ? 7.651 -16.661 2.162 1.00 38.22 148 PHE A C 1
ATOM 1197 O O . PHE A 1 148 ? 7.834 -16.765 0.953 1.00 38.22 148 PHE A O 1
ATOM 1204 N N . SER A 1 149 ? 8.150 -17.569 3.015 1.00 36.94 149 SER A N 1
ATOM 1205 C CA . SER A 1 149 ? 8.924 -18.761 2.671 1.00 36.94 149 SER A CA 1
ATOM 1206 C C . SER A 1 149 ? 8.280 -20.129 2.976 1.00 36.94 149 SER A C 1
ATOM 1208 O O . SER A 1 149 ? 8.942 -21.134 2.719 1.00 36.94 149 SER A O 1
ATOM 1210 N N . CYS A 1 150 ? 7.055 -20.251 3.511 1.00 35.66 150 CYS A N 1
ATOM 1211 C CA . CYS A 1 150 ? 6.531 -21.567 3.938 1.00 35.66 150 CYS A CA 1
ATOM 1212 C C . CYS A 1 150 ? 5.123 -21.871 3.397 1.00 35.66 150 CYS A C 1
ATOM 1214 O O . CYS A 1 150 ? 4.123 -21.433 3.951 1.00 35.66 150 CYS A O 1
ATOM 1216 N N . ASN A 1 151 ? 5.051 -22.701 2.349 1.00 38.00 151 ASN A N 1
ATOM 1217 C CA . ASN A 1 151 ? 3.798 -23.160 1.726 1.00 38.00 151 ASN A CA 1
ATOM 1218 C C . ASN A 1 151 ? 3.025 -24.229 2.532 1.00 38.00 151 ASN A C 1
ATOM 1220 O O . ASN A 1 151 ? 1.969 -24.670 2.085 1.00 38.00 151 ASN A O 1
ATOM 1224 N N . GLU A 1 152 ? 3.507 -24.654 3.704 1.00 38.38 152 GLU A N 1
ATOM 1225 C CA . GLU A 1 152 ? 2.826 -25.635 4.562 1.00 38.38 152 GLU A CA 1
ATOM 1226 C C . GLU A 1 152 ? 3.101 -25.337 6.046 1.00 38.38 152 GLU A C 1
ATOM 1228 O O . GLU A 1 152 ? 4.115 -25.763 6.596 1.00 38.38 152 GLU A O 1
ATOM 1233 N N . CYS A 1 153 ? 2.200 -24.622 6.722 1.00 41.25 153 CYS A N 1
ATOM 1234 C CA . CYS A 1 153 ? 2.261 -24.445 8.176 1.00 41.25 153 CYS A CA 1
ATOM 1235 C C . CYS A 1 153 ? 1.063 -25.148 8.828 1.00 41.25 153 CYS A C 1
ATOM 1237 O O . CYS A 1 153 ? -0.072 -24.693 8.703 1.00 41.25 153 CYS A O 1
ATOM 1239 N N . ASN A 1 154 ? 1.308 -26.256 9.536 1.00 43.22 154 ASN A N 1
ATOM 1240 C CA . ASN A 1 154 ? 0.328 -26.839 10.459 1.00 43.22 154 ASN A CA 1
ATOM 1241 C C . ASN A 1 154 ? 0.207 -25.960 11.718 1.00 43.22 154 ASN A C 1
ATOM 1243 O O . ASN A 1 154 ? 1.208 -25.418 12.182 1.00 43.22 154 ASN A O 1
ATOM 1247 N N . GLU A 1 155 ? -0.989 -25.889 12.317 1.00 45.84 155 GLU A N 1
ATOM 1248 C CA . GLU A 1 155 ? -1.365 -24.987 13.432 1.00 45.84 155 GLU A CA 1
ATOM 1249 C C . GLU A 1 155 ? -0.471 -25.042 14.694 1.00 45.84 155 GLU A C 1
ATOM 1251 O O . GLU A 1 155 ? -0.577 -24.170 15.548 1.00 45.84 155 GLU A O 1
ATOM 1256 N N . ASN A 1 156 ? 0.432 -26.023 14.809 1.00 43.50 156 ASN A N 1
ATOM 1257 C CA . ASN A 1 156 ? 1.336 -26.207 15.953 1.00 43.50 156 ASN A CA 1
ATOM 1258 C C . ASN A 1 156 ? 2.830 -26.214 15.577 1.00 43.50 156 ASN A C 1
ATOM 1260 O O . ASN A 1 156 ? 3.652 -26.711 16.348 1.00 43.50 156 ASN A O 1
ATOM 1264 N N . GLN A 1 157 ? 3.197 -25.728 14.391 1.00 41.75 157 GLN A N 1
ATOM 1265 C CA . GLN A 1 157 ? 4.581 -25.742 13.924 1.00 41.75 157 GLN A CA 1
ATOM 1266 C C . GLN A 1 157 ? 5.157 -24.322 13.949 1.00 41.75 157 GLN A C 1
ATOM 1268 O O . GLN A 1 157 ? 4.737 -23.457 13.183 1.00 41.75 157 GLN A O 1
ATOM 1273 N N . GLU A 1 158 ? 6.117 -24.074 14.847 1.00 39.44 158 GLU A N 1
ATOM 1274 C CA . GLU A 1 158 ? 6.954 -22.872 14.789 1.00 39.44 158 GLU A CA 1
ATOM 1275 C C . GLU A 1 158 ? 7.643 -22.830 13.416 1.00 39.44 158 GLU A C 1
ATOM 1277 O O . GLU A 1 158 ? 8.263 -23.812 12.997 1.00 39.44 158 GLU A O 1
ATOM 1282 N N . CYS A 1 159 ? 7.507 -21.713 12.693 1.00 40.00 159 CYS A N 1
ATOM 1283 C CA . CYS A 1 159 ? 8.244 -21.499 11.450 1.00 40.00 159 CYS A CA 1
ATOM 1284 C C . CYS A 1 159 ? 9.745 -21.610 11.747 1.00 40.00 159 CYS A C 1
ATOM 1286 O O . CYS A 1 159 ? 10.234 -20.858 12.598 1.00 40.00 159 CYS A O 1
ATOM 1288 N N . PRO A 1 160 ? 10.499 -22.479 11.053 1.00 40.31 160 PRO A N 1
ATOM 1289 C CA . PRO A 1 160 ? 11.944 -22.458 11.144 1.00 40.31 160 PRO A CA 1
ATOM 1290 C C . PRO A 1 160 ? 12.426 -21.217 10.391 1.00 40.31 160 PRO A C 1
ATOM 1292 O O . PRO A 1 160 ? 12.723 -21.264 9.203 1.00 40.31 160 PRO A O 1
ATOM 1295 N N . ILE A 1 161 ? 12.483 -20.075 11.074 1.00 44.62 161 ILE A N 1
ATOM 1296 C CA . ILE A 1 161 ? 13.286 -18.945 10.612 1.00 44.62 161 ILE A CA 1
ATOM 1297 C C . ILE A 1 161 ? 14.728 -19.272 11.001 1.00 44.62 161 ILE A C 1
ATOM 1299 O O . ILE A 1 161 ? 15.294 -18.690 11.926 1.00 44.62 161 ILE A O 1
ATOM 1303 N N . GLU A 1 162 ? 15.340 -20.234 10.314 1.00 46.25 162 GLU A N 1
ATOM 1304 C CA . GLU A 1 162 ? 16.788 -20.169 10.172 1.00 46.25 162 GLU A CA 1
ATOM 1305 C C . GLU A 1 162 ? 17.046 -19.001 9.217 1.00 46.25 162 GLU A C 1
ATOM 1307 O O . GLU A 1 162 ? 16.948 -19.120 7.999 1.00 46.25 162 GLU A O 1
ATOM 1312 N N . ASN A 1 163 ? 17.295 -17.821 9.797 1.00 49.16 163 ASN A N 1
ATOM 1313 C CA . ASN A 1 163 ? 17.912 -16.689 9.109 1.00 49.16 163 ASN A CA 1
ATOM 1314 C C . ASN A 1 163 ? 19.339 -17.106 8.723 1.00 49.16 163 ASN A C 1
ATOM 1316 O O . ASN A 1 163 ? 20.320 -16.662 9.322 1.00 49.16 163 ASN A O 1
ATOM 1320 N N . GLU A 1 164 ? 19.466 -18.006 7.755 1.00 56.56 164 GLU A N 1
ATOM 1321 C CA . GLU A 1 164 ? 20.738 -18.264 7.108 1.00 56.56 164 GLU A CA 1
ATOM 1322 C C . GLU A 1 164 ? 21.089 -17.000 6.326 1.00 56.56 164 GLU A C 1
ATOM 1324 O O . GLU A 1 164 ? 20.435 -16.621 5.354 1.00 56.56 164 GLU A O 1
ATOM 1329 N N . SER A 1 165 ? 22.085 -16.269 6.824 1.00 62.53 165 SER A N 1
ATOM 1330 C CA . SER A 1 165 ? 22.518 -15.019 6.219 1.00 62.53 165 SER A CA 1
ATOM 1331 C C . SER A 1 165 ? 23.114 -15.303 4.842 1.00 62.53 165 SER A C 1
ATOM 1333 O O . SER A 1 165 ? 24.203 -15.871 4.750 1.00 62.53 165 SER A O 1
ATOM 1335 N N . ILE A 1 166 ? 22.427 -14.880 3.782 1.00 75.44 166 ILE A N 1
ATOM 1336 C CA . ILE A 1 166 ? 22.994 -14.854 2.433 1.00 75.44 166 ILE A CA 1
ATOM 1337 C C . ILE A 1 166 ? 24.035 -13.733 2.405 1.00 75.44 166 ILE A C 1
ATOM 1339 O O . ILE A 1 166 ? 23.701 -12.562 2.603 1.00 75.44 166 ILE A O 1
ATOM 1343 N N . SER A 1 167 ? 25.299 -14.078 2.172 1.00 81.94 167 SER A N 1
ATOM 1344 C CA . SER A 1 167 ? 26.345 -13.079 1.946 1.00 81.94 167 SER A CA 1
ATOM 1345 C C . SER A 1 167 ? 26.357 -12.712 0.467 1.00 81.94 167 SER A C 1
ATOM 1347 O O . SER A 1 167 ? 26.437 -13.586 -0.395 1.00 81.94 167 SER A O 1
ATOM 1349 N N . VAL A 1 168 ? 26.245 -11.417 0.168 1.00 88.12 168 VAL A N 1
ATOM 1350 C CA . VAL A 1 168 ? 26.248 -10.898 -1.203 1.00 88.12 168 VAL A CA 1
ATOM 1351 C C . VAL A 1 168 ? 27.441 -9.974 -1.375 1.00 88.12 168 VAL A C 1
ATOM 1353 O O . VAL A 1 168 ? 27.579 -8.983 -0.657 1.00 88.12 168 VAL A O 1
ATOM 1356 N N . THR A 1 169 ? 28.301 -10.281 -2.340 1.00 91.38 169 THR A N 1
ATOM 1357 C CA . THR A 1 169 ? 29.392 -9.391 -2.759 1.00 91.38 169 THR A CA 1
ATOM 1358 C C . THR A 1 169 ? 29.285 -9.102 -4.247 1.00 91.38 169 THR A C 1
ATOM 1360 O O . THR A 1 169 ? 28.641 -9.844 -4.985 1.00 91.38 169 THR A O 1
ATOM 1363 N N . SER A 1 170 ? 29.869 -7.993 -4.698 1.00 92.25 170 SER A N 1
ATOM 1364 C CA . SER A 1 170 ? 29.730 -7.551 -6.083 1.00 92.25 170 SER A CA 1
ATOM 1365 C C . SER A 1 170 ? 30.983 -6.861 -6.598 1.00 92.25 170 SER A C 1
ATOM 1367 O O . SER A 1 170 ? 31.618 -6.109 -5.858 1.00 92.25 170 SER A O 1
ATOM 1369 N N . GLU A 1 171 ? 31.272 -7.029 -7.881 1.00 94.94 171 GLU A N 1
ATOM 1370 C CA . GLU A 1 171 ? 32.364 -6.354 -8.580 1.00 94.94 171 GLU A CA 1
ATOM 1371 C C . GLU A 1 171 ? 31.857 -5.772 -9.903 1.00 94.94 171 GLU A C 1
ATOM 1373 O O . GLU A 1 171 ? 31.176 -6.444 -10.677 1.00 94.94 171 GLU A O 1
ATOM 1378 N N . VAL A 1 172 ? 32.180 -4.506 -10.176 1.00 95.75 172 VAL A N 1
ATOM 1379 C CA . VAL A 1 172 ? 31.868 -3.884 -11.470 1.00 95.75 172 VAL A CA 1
ATOM 1380 C C . VAL A 1 172 ? 32.850 -4.421 -12.507 1.00 95.75 172 VAL A C 1
ATOM 1382 O O . VAL A 1 172 ? 34.043 -4.138 -12.439 1.00 95.75 172 VAL A O 1
ATOM 1385 N N . LEU A 1 173 ? 32.338 -5.179 -13.474 1.00 95.31 173 LEU A N 1
ATOM 1386 C CA . LEU A 1 173 ? 33.120 -5.730 -14.580 1.00 95.31 173 LEU A CA 1
ATOM 1387 C C . LEU A 1 173 ? 33.364 -4.689 -15.672 1.00 95.31 173 LEU A C 1
ATOM 1389 O O . LEU A 1 173 ? 34.437 -4.634 -16.269 1.00 95.31 173 LEU A O 1
ATOM 1393 N N . GLU A 1 174 ? 32.338 -3.895 -15.971 1.00 95.25 174 GLU A N 1
ATOM 1394 C CA . GLU A 1 174 ? 32.344 -2.956 -17.085 1.00 95.25 174 GLU A CA 1
ATOM 1395 C C . GLU A 1 174 ? 31.395 -1.795 -16.796 1.00 95.25 174 GLU A C 1
ATOM 1397 O O . GLU A 1 174 ? 30.314 -1.983 -16.239 1.00 95.25 174 GLU A O 1
ATOM 1402 N N . GLN A 1 175 ? 31.784 -0.588 -17.194 1.00 95.25 175 GLN A N 1
ATOM 1403 C CA . GLN A 1 175 ? 30.942 0.595 -17.084 1.00 95.25 175 GLN A CA 1
ATOM 1404 C C . GLN A 1 175 ? 31.078 1.424 -18.360 1.00 95.25 175 GLN A C 1
ATOM 1406 O O . GLN A 1 175 ? 32.169 1.887 -18.696 1.00 95.25 175 GLN A O 1
ATOM 1411 N N . GLY A 1 176 ? 29.964 1.578 -19.071 1.00 93.06 176 GLY A N 1
ATOM 1412 C CA . GLY A 1 176 ? 29.834 2.445 -20.236 1.00 93.06 176 GLY A CA 1
ATOM 1413 C C . GLY A 1 176 ? 29.182 3.784 -19.891 1.00 93.06 176 GLY A C 1
ATOM 1414 O O . GLY A 1 176 ? 29.016 4.137 -18.724 1.00 93.06 176 GLY A O 1
ATOM 1415 N N . GLU A 1 177 ? 28.786 4.535 -20.921 1.00 91.94 177 GLU A N 1
ATOM 1416 C CA . GLU A 1 177 ? 28.122 5.837 -20.744 1.00 91.94 177 GLU A CA 1
ATOM 1417 C C . GLU A 1 177 ? 26.722 5.705 -20.130 1.00 91.94 177 GLU A C 1
ATOM 1419 O O . GLU A 1 177 ? 26.337 6.515 -19.290 1.00 91.94 177 GLU A O 1
ATOM 1424 N N . ASN A 1 178 ? 25.969 4.680 -20.533 1.00 93.12 178 ASN A N 1
ATOM 1425 C CA . ASN A 1 178 ? 24.594 4.451 -20.096 1.00 93.12 178 ASN A CA 1
ATOM 1426 C C . ASN A 1 178 ? 24.354 3.042 -19.543 1.00 93.12 178 ASN A C 1
ATOM 1428 O O . ASN A 1 178 ? 23.207 2.709 -19.267 1.00 93.12 178 ASN A O 1
ATOM 1432 N N . TYR A 1 179 ? 25.387 2.214 -19.370 1.00 95.81 179 TYR A N 1
ATOM 1433 C CA . TYR A 1 179 ? 25.235 0.891 -18.768 1.00 95.81 179 TYR A CA 1
ATOM 1434 C C . TYR A 1 179 ? 26.332 0.563 -17.761 1.00 95.81 179 TYR A C 1
ATOM 1436 O O . TYR A 1 179 ? 27.460 1.044 -17.862 1.00 95.81 179 TYR A O 1
ATOM 1444 N N . THR A 1 180 ? 25.995 -0.317 -16.826 1.00 96.69 180 THR A N 1
ATOM 1445 C CA . THR A 1 180 ? 26.926 -0.916 -15.870 1.00 96.69 180 THR A CA 1
ATOM 1446 C C . THR A 1 180 ? 26.716 -2.420 -15.861 1.00 96.69 180 THR A C 1
ATOM 1448 O O . THR A 1 180 ? 25.584 -2.892 -15.767 1.00 96.69 180 THR A O 1
ATOM 1451 N N . LYS A 1 181 ? 27.812 -3.170 -15.940 1.00 96.81 181 LYS A N 1
ATOM 1452 C CA . LYS A 1 181 ? 27.844 -4.622 -15.825 1.00 96.81 181 LYS A CA 1
ATOM 1453 C C . LYS A 1 181 ? 28.555 -5.002 -14.535 1.00 96.81 181 LYS A C 1
ATOM 1455 O O . LYS A 1 181 ? 29.723 -4.667 -14.347 1.00 96.81 181 LYS A O 1
ATOM 1460 N N . THR A 1 182 ? 27.864 -5.729 -13.675 1.00 96.56 182 THR A N 1
ATOM 1461 C CA . THR A 1 182 ? 28.329 -6.105 -12.340 1.00 96.56 182 THR A CA 1
ATOM 1462 C C . THR A 1 182 ? 28.218 -7.613 -12.186 1.00 96.56 182 THR A C 1
ATOM 1464 O O . THR A 1 182 ? 27.175 -8.180 -12.502 1.00 96.56 182 THR A O 1
ATOM 1467 N N . ILE A 1 183 ? 29.271 -8.271 -11.708 1.00 96.06 183 ILE A N 1
ATOM 1468 C CA . ILE A 1 183 ? 29.173 -9.652 -11.233 1.00 96.06 183 ILE A CA 1
ATOM 1469 C C . ILE A 1 183 ? 28.769 -9.640 -9.762 1.00 96.06 183 ILE A C 1
ATOM 1471 O O . ILE A 1 183 ? 29.325 -8.882 -8.967 1.00 96.06 183 ILE A O 1
ATOM 1475 N N . MET A 1 184 ? 27.779 -10.453 -9.421 1.00 94.06 184 MET A N 1
ATOM 1476 C CA . MET A 1 184 ? 27.260 -10.651 -8.075 1.00 94.06 184 MET A CA 1
ATOM 1477 C C . MET A 1 184 ? 27.604 -12.072 -7.629 1.00 94.06 184 MET A C 1
ATOM 1479 O O . MET A 1 184 ? 27.339 -13.024 -8.366 1.00 94.06 184 MET A O 1
ATOM 1483 N N . TYR A 1 185 ? 28.148 -12.206 -6.423 1.00 93.44 185 TYR A N 1
ATOM 1484 C CA . TYR A 1 185 ? 28.413 -13.478 -5.758 1.00 93.44 185 TYR A CA 1
ATOM 1485 C C . TYR A 1 185 ? 27.446 -13.631 -4.586 1.00 93.44 185 TYR A C 1
ATOM 1487 O O . TYR A 1 185 ? 27.449 -12.799 -3.676 1.00 93.44 185 TYR A O 1
ATOM 1495 N N . TYR A 1 186 ? 26.649 -14.693 -4.605 1.00 90.19 186 TYR A N 1
ATOM 1496 C CA . TYR A 1 186 ? 25.717 -15.056 -3.542 1.00 90.19 186 TYR A CA 1
ATOM 1497 C C . TYR A 1 186 ? 26.243 -16.295 -2.827 1.00 90.19 186 TYR A C 1
ATOM 1499 O O . TYR A 1 186 ? 26.317 -17.364 -3.425 1.00 90.19 186 TYR A O 1
ATOM 1507 N N . GLU A 1 187 ? 26.608 -16.170 -1.558 1.00 88.19 187 GLU A N 1
ATOM 1508 C CA . GLU A 1 187 ? 27.032 -17.297 -0.734 1.00 88.19 187 GLU A CA 1
ATOM 1509 C C . GLU A 1 187 ? 25.872 -17.757 0.151 1.00 88.19 187 GLU A C 1
ATOM 1511 O O . GLU A 1 187 ? 25.379 -17.008 0.999 1.00 88.19 187 GLU A O 1
ATOM 1516 N N . PHE A 1 188 ? 25.451 -19.004 -0.058 1.00 83.56 188 PHE A N 1
ATOM 1517 C CA . PHE A 1 188 ? 24.413 -19.674 0.716 1.00 83.56 188 PHE A CA 1
ATOM 1518 C C . PHE A 1 188 ? 24.880 -21.091 1.060 1.00 83.56 188 PHE A C 1
ATOM 1520 O O . PHE A 1 188 ? 25.246 -21.866 0.173 1.00 83.56 188 PHE A O 1
ATOM 1527 N N . ASN A 1 189 ? 24.919 -21.428 2.350 1.00 82.75 189 ASN A N 1
ATOM 1528 C CA . ASN A 1 189 ? 25.372 -22.732 2.856 1.00 82.75 189 ASN A CA 1
ATOM 1529 C C . ASN A 1 189 ? 26.737 -23.186 2.317 1.00 82.75 189 ASN A C 1
ATOM 1531 O O . ASN A 1 189 ? 26.939 -24.347 1.959 1.00 82.75 189 ASN A O 1
ATOM 1535 N N . GLY A 1 190 ? 27.686 -22.245 2.238 1.00 81.12 190 GLY A N 1
ATOM 1536 C CA . GLY A 1 190 ? 29.046 -22.479 1.739 1.00 81.12 190 GLY A CA 1
ATOM 1537 C C . GLY A 1 190 ? 29.133 -22.738 0.230 1.00 81.12 190 GLY A C 1
ATOM 1538 O O . GLY A 1 190 ? 30.214 -23.046 -0.271 1.00 81.12 190 GLY A O 1
ATOM 1539 N N . THR A 1 191 ? 28.018 -22.620 -0.496 1.00 85.56 191 THR A N 1
ATOM 1540 C CA . THR A 1 191 ? 27.972 -22.660 -1.961 1.00 85.56 191 THR A CA 1
ATOM 1541 C C . THR A 1 191 ? 27.888 -21.234 -2.486 1.00 85.56 191 THR A C 1
ATOM 1543 O O . THR A 1 191 ? 27.041 -20.461 -2.042 1.00 85.56 191 THR A O 1
ATOM 1546 N N . VAL A 1 192 ? 28.767 -20.889 -3.427 1.00 88.19 192 VAL A N 1
ATOM 1547 C CA . VAL A 1 192 ? 28.782 -19.576 -4.078 1.00 88.19 192 VAL A CA 1
ATOM 1548 C C . VAL A 1 192 ? 28.108 -19.689 -5.439 1.00 88.19 192 VAL A C 1
ATOM 1550 O O . VAL A 1 192 ? 28.479 -20.538 -6.246 1.00 88.19 192 VAL A O 1
ATOM 1553 N N . TYR A 1 193 ? 27.135 -18.820 -5.682 1.00 90.56 193 TYR A N 1
ATOM 1554 C CA . TYR A 1 193 ? 26.459 -18.654 -6.961 1.00 90.56 193 TYR A CA 1
ATOM 1555 C C . TYR A 1 193 ? 26.882 -17.334 -7.587 1.00 90.56 193 TYR A C 1
ATOM 1557 O O . TYR A 1 193 ? 26.958 -16.312 -6.906 1.00 90.56 193 TYR A O 1
ATOM 1565 N N . GLU A 1 194 ? 27.112 -17.349 -8.893 1.00 94.06 194 GLU A N 1
ATOM 1566 C CA . GLU A 1 194 ? 27.494 -16.167 -9.654 1.00 94.06 194 GLU A CA 1
ATOM 1567 C C . GLU A 1 194 ? 26.365 -15.741 -10.585 1.00 94.06 194 GLU A C 1
ATOM 1569 O O . GLU A 1 194 ? 25.676 -16.563 -11.197 1.00 94.06 194 GLU A O 1
ATOM 1574 N N . SER A 1 195 ? 26.198 -14.432 -10.732 1.00 94.81 195 SER A N 1
ATOM 1575 C CA . SER A 1 195 ? 25.373 -13.876 -11.798 1.00 94.81 195 SER A CA 1
ATOM 1576 C C . SER A 1 195 ? 25.928 -12.547 -12.281 1.00 94.81 195 SER A C 1
ATOM 1578 O O . SER A 1 195 ? 26.576 -11.806 -11.545 1.00 94.81 195 SER A O 1
ATOM 1580 N N . ILE A 1 196 ? 25.672 -12.244 -13.541 1.00 96.50 196 ILE A N 1
ATOM 1581 C CA . ILE A 1 196 ? 26.075 -11.018 -14.203 1.00 96.50 196 ILE A CA 1
ATOM 1582 C C . ILE A 1 196 ? 24.829 -10.167 -14.388 1.00 96.50 196 ILE A C 1
ATOM 1584 O O . ILE A 1 196 ? 23.916 -10.540 -15.121 1.00 96.50 196 ILE A O 1
ATOM 1588 N N . HIS A 1 197 ? 24.827 -9.006 -13.753 1.00 96.56 197 HIS A N 1
ATOM 1589 C CA . HIS A 1 197 ? 23.785 -8.002 -13.852 1.00 96.56 197 HIS A CA 1
ATOM 1590 C C . HIS A 1 197 ? 24.243 -6.913 -14.817 1.00 96.56 197 HIS A C 1
ATOM 1592 O O . HIS A 1 197 ? 25.255 -6.258 -14.576 1.00 96.56 197 HIS A O 1
ATOM 1598 N N . THR A 1 198 ? 23.502 -6.696 -15.896 1.00 97.25 198 THR A N 1
ATOM 1599 C CA . THR A 1 198 ? 23.701 -5.573 -16.816 1.00 97.25 198 THR A CA 1
ATOM 1600 C C . THR A 1 198 ? 22.537 -4.612 -16.656 1.00 97.25 198 THR A C 1
ATOM 1602 O O . THR A 1 198 ? 21.398 -4.969 -16.935 1.00 97.25 198 THR A O 1
ATOM 1605 N N . ARG A 1 199 ? 22.813 -3.393 -16.194 1.00 97.25 199 ARG A N 1
ATOM 1606 C CA . ARG A 1 199 ? 21.825 -2.321 -16.040 1.00 97.25 199 ARG A CA 1
ATOM 1607 C C . ARG A 1 199 ? 22.088 -1.260 -17.098 1.00 97.25 199 ARG A C 1
ATOM 1609 O O . ARG A 1 199 ? 23.163 -0.672 -17.076 1.00 97.25 199 ARG A O 1
ATOM 1616 N N . THR A 1 200 ? 21.119 -0.980 -17.961 1.00 97.69 200 THR A N 1
ATOM 1617 C CA . THR A 1 200 ? 21.214 -0.010 -19.062 1.00 97.69 200 THR A CA 1
ATOM 1618 C C . THR A 1 200 ? 20.138 1.059 -18.916 1.00 97.69 200 THR A C 1
ATOM 1620 O O . THR A 1 200 ? 18.951 0.752 -18.922 1.00 97.69 200 THR A O 1
ATOM 1623 N N . ILE A 1 201 ? 20.533 2.325 -18.816 1.00 97.19 201 ILE A N 1
ATOM 1624 C CA . ILE A 1 201 ? 19.636 3.481 -18.859 1.00 97.19 201 ILE A CA 1
ATOM 1625 C C . ILE A 1 201 ? 19.214 3.689 -20.316 1.00 97.19 201 ILE A C 1
ATOM 1627 O O . ILE A 1 201 ? 20.028 4.040 -21.173 1.00 97.19 201 ILE A O 1
ATOM 1631 N N . LEU A 1 202 ? 17.935 3.448 -20.586 1.00 96.44 202 LEU A N 1
ATOM 1632 C CA . LEU A 1 202 ? 17.317 3.625 -21.899 1.00 96.44 202 LEU A CA 1
ATOM 1633 C C . LEU A 1 202 ? 16.849 5.062 -22.105 1.00 96.44 202 LEU A C 1
ATOM 1635 O O . LEU A 1 202 ? 16.930 5.597 -23.206 1.00 96.44 202 LEU A O 1
ATOM 1639 N N . TRP A 1 203 ? 16.375 5.688 -21.031 1.00 96.75 203 TRP A N 1
ATOM 1640 C CA . TRP A 1 203 ? 15.887 7.055 -21.057 1.00 96.75 203 TRP A CA 1
ATOM 1641 C C . TRP A 1 203 ? 16.037 7.710 -19.686 1.00 96.75 203 TRP A C 1
ATOM 1643 O O . TRP A 1 203 ? 15.961 7.046 -18.651 1.00 96.75 203 TRP A O 1
ATOM 1653 N N . SER A 1 204 ? 16.243 9.024 -19.681 1.00 95.94 204 SER A N 1
ATOM 1654 C CA . SER A 1 204 ? 16.338 9.830 -18.469 1.00 95.94 204 SER A CA 1
ATOM 1655 C C . SER A 1 204 ? 15.672 11.184 -18.665 1.00 95.94 204 SER A C 1
ATOM 1657 O O . SER A 1 204 ? 15.736 11.764 -19.750 1.00 95.94 204 SER A O 1
ATOM 1659 N N . TYR A 1 205 ? 15.116 11.723 -17.591 1.00 96.31 205 TYR A N 1
ATOM 1660 C CA . TYR A 1 205 ? 14.492 13.034 -17.555 1.00 96.31 205 TYR A CA 1
ATOM 1661 C C . TYR A 1 205 ? 14.853 13.748 -16.267 1.00 96.31 205 TYR A C 1
ATOM 1663 O O . TYR A 1 205 ? 14.815 13.147 -15.201 1.00 96.31 205 TYR A O 1
ATOM 1671 N N . ASP A 1 206 ? 15.108 15.049 -16.368 1.00 95.75 206 ASP A N 1
ATOM 1672 C CA . ASP A 1 206 ? 15.330 15.916 -15.222 1.00 95.75 206 ASP A CA 1
ATOM 1673 C C . ASP A 1 206 ? 14.619 17.258 -15.425 1.00 95.75 206 ASP A C 1
ATOM 1675 O O . ASP A 1 206 ? 14.688 17.875 -16.493 1.00 95.75 206 ASP A O 1
ATOM 1679 N N . LYS A 1 207 ? 13.945 17.744 -14.381 1.00 94.94 207 LYS A N 1
ATOM 1680 C CA . LYS A 1 207 ? 13.299 19.057 -14.358 1.00 94.94 207 LYS A CA 1
ATOM 1681 C C . LYS A 1 207 ? 13.474 19.726 -13.007 1.00 94.94 207 LYS A C 1
ATOM 1683 O O . LYS A 1 207 ? 12.909 19.313 -11.996 1.00 94.94 207 LYS A O 1
ATOM 1688 N N . PHE A 1 208 ? 14.162 20.860 -13.045 1.00 94.19 208 PHE A N 1
ATOM 1689 C CA . PHE A 1 208 ? 14.481 21.665 -11.876 1.00 94.19 208 PHE A CA 1
ATOM 1690 C C . PHE A 1 208 ? 13.628 22.933 -11.835 1.00 94.19 208 PHE A C 1
ATOM 1692 O O . PHE A 1 208 ? 13.487 23.647 -12.829 1.00 94.19 208 PHE A O 1
ATOM 1699 N N . THR A 1 209 ? 13.078 23.236 -10.663 1.00 92.25 209 THR A N 1
ATOM 1700 C CA . THR A 1 209 ? 12.392 24.498 -10.362 1.00 92.25 209 THR A CA 1
ATOM 1701 C C . THR A 1 209 ? 12.846 25.024 -9.000 1.00 92.25 209 THR A C 1
ATOM 1703 O O . THR A 1 209 ? 13.619 24.375 -8.301 1.00 92.25 209 THR A O 1
ATOM 1706 N N . SER A 1 210 ? 12.348 26.190 -8.580 1.00 87.88 210 SER A N 1
ATOM 1707 C CA . SER A 1 210 ? 12.623 26.707 -7.233 1.00 87.88 210 SER A CA 1
ATOM 1708 C C . SER A 1 210 ? 11.967 25.892 -6.111 1.00 87.88 210 SER A C 1
ATOM 1710 O O . SER A 1 210 ? 12.369 26.028 -4.961 1.00 87.88 210 SER A O 1
ATOM 1712 N N . ASN A 1 211 ? 10.934 25.097 -6.420 1.00 85.56 211 ASN A N 1
ATOM 1713 C CA . ASN A 1 211 ? 10.114 24.402 -5.420 1.00 85.56 211 ASN A CA 1
ATOM 1714 C C . ASN A 1 211 ? 10.337 22.885 -5.405 1.00 85.56 211 ASN A C 1
ATOM 1716 O O . ASN A 1 211 ? 10.072 22.247 -4.386 1.00 85.56 211 ASN A O 1
ATOM 1720 N N . TYR A 1 212 ? 10.793 22.318 -6.524 1.00 90.56 212 TYR A N 1
ATOM 1721 C CA . TYR A 1 212 ? 11.053 20.891 -6.661 1.00 90.56 212 TYR A CA 1
ATOM 1722 C C . TYR A 1 212 ? 12.145 20.584 -7.685 1.00 90.56 212 TYR A C 1
ATOM 1724 O O . TYR A 1 212 ? 12.339 21.333 -8.650 1.00 90.56 212 TYR A O 1
ATOM 1732 N N . ASN A 1 213 ? 12.758 19.417 -7.517 1.00 95.19 213 ASN A N 1
ATOM 1733 C CA . ASN A 1 213 ? 13.462 18.689 -8.562 1.00 95.19 213 ASN A CA 1
ATOM 1734 C C . ASN A 1 213 ? 12.696 17.398 -8.888 1.00 95.19 213 ASN A C 1
ATOM 1736 O O . ASN A 1 213 ? 12.281 16.692 -7.973 1.00 95.19 213 ASN A O 1
ATOM 1740 N N . LYS A 1 214 ? 12.503 17.109 -10.173 1.00 95.88 214 LYS A N 1
ATOM 1741 C CA . LYS A 1 214 ? 11.904 15.872 -10.674 1.00 95.88 214 LYS A CA 1
ATOM 1742 C C . LYS A 1 214 ? 12.924 15.159 -11.546 1.00 95.88 214 LYS A C 1
ATOM 1744 O O . LYS A 1 214 ? 13.387 15.766 -12.507 1.00 95.88 214 LYS A O 1
ATOM 1749 N N . SER A 1 215 ? 13.181 13.892 -11.268 1.00 97.12 215 SER A N 1
ATOM 1750 C CA . SER A 1 215 ? 14.053 13.045 -12.080 1.00 97.12 215 SER A CA 1
ATOM 1751 C C . SER A 1 215 ? 13.342 11.739 -12.406 1.00 97.12 215 SER A C 1
ATOM 1753 O O . SER A 1 215 ? 12.643 11.199 -11.553 1.00 97.12 215 SER A O 1
ATOM 1755 N N . ALA A 1 216 ? 13.496 11.237 -13.627 1.00 96.88 216 ALA A N 1
ATOM 1756 C CA . ALA A 1 216 ? 12.994 9.931 -14.025 1.00 96.88 216 ALA A CA 1
ATOM 1757 C C . ALA A 1 216 ? 14.051 9.148 -14.802 1.00 96.88 216 ALA A C 1
ATOM 1759 O O . ALA A 1 216 ? 14.799 9.735 -15.583 1.00 96.88 216 ALA A O 1
ATOM 1760 N N . TYR A 1 217 ? 14.068 7.829 -14.635 1.00 96.94 217 TYR A N 1
ATOM 1761 C CA . TYR A 1 217 ? 14.951 6.924 -15.362 1.00 96.94 217 TYR A CA 1
ATOM 1762 C C . TYR A 1 217 ? 14.168 5.699 -15.813 1.00 96.94 217 TYR A C 1
ATOM 1764 O O . TYR A 1 217 ? 13.519 5.047 -14.998 1.00 96.94 217 TYR A O 1
ATOM 1772 N N . PHE A 1 218 ? 14.255 5.376 -17.100 1.00 97.69 218 PHE A N 1
ATOM 1773 C CA . PHE A 1 218 ? 13.789 4.105 -17.635 1.00 97.69 218 PHE A CA 1
ATOM 1774 C C . PHE A 1 218 ? 14.996 3.212 -17.898 1.00 97.69 218 PHE A C 1
ATOM 1776 O O . PHE A 1 218 ? 15.916 3.589 -18.630 1.00 97.69 218 PHE A O 1
ATOM 1783 N N . ILE A 1 219 ? 15.021 2.052 -17.258 1.00 97.69 219 ILE A N 1
ATOM 1784 C CA . ILE A 1 219 ? 16.186 1.177 -17.178 1.00 97.69 219 ILE A CA 1
ATOM 1785 C C . ILE A 1 219 ? 15.806 -0.218 -17.664 1.00 97.69 219 ILE A C 1
ATOM 1787 O O . ILE A 1 219 ? 14.781 -0.749 -17.256 1.00 97.69 219 ILE A O 1
ATOM 1791 N N . SER A 1 220 ? 16.652 -0.824 -18.494 1.00 97.19 220 SER A N 1
ATOM 1792 C CA . SER A 1 220 ? 16.643 -2.263 -18.770 1.00 97.19 220 SER A CA 1
ATOM 1793 C C . SER A 1 220 ? 17.649 -2.944 -17.857 1.00 97.19 220 SER A C 1
ATOM 1795 O O . SER A 1 220 ? 18.808 -2.530 -17.802 1.00 97.19 220 SER A O 1
ATOM 1797 N N . SER A 1 221 ? 17.224 -3.996 -17.175 1.00 97.06 221 SER A N 1
ATOM 1798 C CA . SER A 1 221 ? 18.078 -4.825 -16.333 1.00 97.06 221 SER A CA 1
ATOM 1799 C C . SER A 1 221 ? 18.064 -6.251 -16.857 1.00 97.06 221 SER A C 1
ATOM 1801 O O . SER A 1 221 ? 17.002 -6.837 -17.045 1.00 97.06 221 SER A O 1
ATOM 1803 N N . GLU A 1 222 ? 19.247 -6.804 -17.084 1.00 96.56 222 GLU A N 1
ATOM 1804 C CA . GLU A 1 222 ? 19.454 -8.173 -17.546 1.00 96.56 222 GLU A CA 1
ATOM 1805 C C . GLU A 1 222 ? 20.306 -8.918 -16.523 1.00 96.56 222 GLU A C 1
ATOM 1807 O O . GLU A 1 222 ? 21.385 -8.455 -16.155 1.00 96.56 222 GLU A O 1
ATOM 1812 N N . ILE A 1 223 ? 19.834 -10.069 -16.065 1.00 95.38 223 ILE A N 1
ATOM 1813 C CA . ILE A 1 223 ? 20.519 -10.927 -15.102 1.00 95.38 223 ILE A CA 1
ATOM 1814 C C . ILE A 1 223 ? 20.797 -12.252 -15.794 1.00 95.38 223 ILE A C 1
ATOM 1816 O O . ILE A 1 223 ? 19.873 -12.971 -16.158 1.00 95.38 223 ILE A O 1
ATOM 1820 N N . ALA A 1 224 ? 22.072 -12.581 -15.966 1.00 95.44 224 ALA A N 1
ATOM 1821 C CA . ALA A 1 224 ? 22.512 -13.850 -16.525 1.00 95.44 224 ALA A CA 1
ATOM 1822 C C . ALA A 1 224 ? 23.253 -14.658 -15.457 1.00 95.44 224 ALA A C 1
ATOM 1824 O O . ALA A 1 224 ? 24.211 -14.175 -14.863 1.00 95.44 224 ALA A O 1
ATOM 1825 N N . SER A 1 225 ? 22.841 -15.898 -15.235 1.00 93.50 225 SER A N 1
ATOM 1826 C CA . SER A 1 225 ? 23.521 -16.861 -14.364 1.00 93.50 225 SER A CA 1
ATOM 1827 C C . SER A 1 225 ? 23.667 -18.198 -15.089 1.00 93.50 225 SER A C 1
ATOM 1829 O O . SER A 1 225 ? 23.119 -18.383 -16.177 1.00 93.50 225 SER A O 1
ATOM 1831 N N . GLU A 1 226 ? 24.361 -19.162 -14.483 1.00 89.62 226 GLU A N 1
ATOM 1832 C CA . GLU A 1 226 ? 24.406 -20.531 -15.019 1.00 89.62 226 GLU A CA 1
ATOM 1833 C C . GLU A 1 226 ? 23.009 -21.167 -15.139 1.00 89.62 226 GLU A C 1
ATOM 1835 O O . GLU A 1 226 ? 22.775 -21.996 -16.018 1.00 89.62 226 GLU A O 1
ATOM 1840 N N . ASN A 1 227 ? 22.071 -20.752 -14.282 1.00 86.69 227 ASN A N 1
ATOM 1841 C CA . ASN A 1 227 ? 20.749 -21.361 -14.150 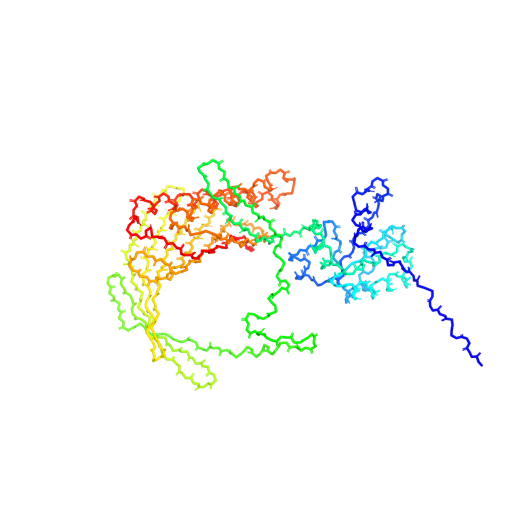1.00 86.69 227 ASN A CA 1
ATOM 1842 C C . ASN A 1 227 ? 19.656 -20.647 -14.952 1.00 86.69 227 ASN A C 1
ATOM 1844 O O . ASN A 1 227 ? 18.525 -21.131 -15.000 1.00 86.69 227 ASN A O 1
ATOM 1848 N N . GLY A 1 228 ? 19.956 -19.508 -15.578 1.00 91.00 228 GLY A N 1
ATOM 1849 C CA . GLY A 1 228 ? 18.946 -18.780 -16.332 1.00 91.00 228 GLY A CA 1
ATOM 1850 C C . GLY A 1 228 ? 19.324 -17.360 -16.711 1.00 91.00 228 GLY A C 1
ATOM 1851 O O . GLY A 1 228 ? 20.361 -16.824 -16.316 1.00 91.00 228 GLY A O 1
ATOM 1852 N N . TYR A 1 229 ? 18.427 -16.765 -17.488 1.00 93.38 229 TYR A N 1
ATOM 1853 C CA . TYR A 1 229 ? 18.475 -15.381 -17.921 1.00 93.38 229 TYR A CA 1
ATOM 1854 C C . TYR A 1 229 ? 17.141 -14.718 -17.590 1.00 93.38 229 TYR A C 1
ATOM 1856 O O . TYR A 1 229 ? 16.086 -15.262 -17.920 1.00 93.38 229 TYR A O 1
ATOM 1864 N N . TRP A 1 230 ? 17.200 -13.545 -16.973 1.00 93.06 230 TRP A N 1
ATOM 1865 C CA . TRP A 1 230 ? 16.040 -12.718 -16.673 1.00 93.06 230 TRP A CA 1
ATOM 1866 C C . TRP A 1 230 ? 16.254 -11.316 -17.215 1.00 93.06 230 TRP A C 1
ATOM 1868 O O . TRP A 1 230 ? 17.340 -10.755 -17.086 1.00 93.06 230 TRP A O 1
ATOM 1878 N N . GLN A 1 231 ? 15.204 -10.739 -17.783 1.00 94.88 231 GLN A N 1
ATOM 1879 C CA . GLN A 1 231 ? 15.187 -9.348 -18.202 1.00 94.88 231 GLN A CA 1
ATOM 1880 C C . GLN A 1 231 ? 13.946 -8.683 -17.630 1.00 94.88 231 GLN A C 1
ATOM 1882 O O . GLN A 1 231 ? 12.865 -9.261 -17.658 1.00 94.88 231 GLN A O 1
ATOM 1887 N N . TYR A 1 232 ? 14.102 -7.461 -17.142 1.00 96.44 232 TYR A N 1
ATOM 1888 C CA . TYR A 1 232 ? 12.990 -6.620 -16.729 1.00 96.44 232 TYR A CA 1
ATOM 1889 C C . TYR A 1 232 ? 13.313 -5.156 -17.000 1.00 96.44 232 TYR A C 1
ATOM 1891 O O . TYR A 1 232 ? 14.478 -4.763 -17.108 1.00 96.44 232 TYR A O 1
ATOM 1899 N N . TYR A 1 233 ? 12.269 -4.342 -17.094 1.00 97.44 233 TYR A N 1
ATOM 1900 C CA . TYR A 1 233 ? 12.399 -2.897 -17.148 1.00 97.44 233 TYR A CA 1
ATOM 1901 C C . TYR A 1 233 ? 12.008 -2.278 -15.816 1.00 97.44 233 TYR A C 1
ATOM 1903 O O . TYR A 1 233 ? 11.195 -2.822 -15.070 1.00 97.44 233 TYR A O 1
ATOM 1911 N N . GLN A 1 234 ? 12.590 -1.124 -15.526 1.00 97.19 234 GLN A N 1
ATOM 1912 C CA . GLN A 1 234 ? 12.293 -0.351 -14.336 1.00 97.19 234 GLN A CA 1
ATOM 1913 C C . GLN A 1 234 ? 12.091 1.113 -14.713 1.00 97.19 234 GLN A C 1
ATOM 1915 O O . GLN A 1 234 ? 12.962 1.717 -15.340 1.00 97.19 234 GLN A O 1
ATOM 1920 N N . LEU A 1 235 ? 10.956 1.684 -14.314 1.00 97.75 235 LEU A N 1
ATOM 1921 C CA . LEU A 1 235 ? 10.727 3.124 -14.327 1.00 97.75 235 LEU A CA 1
ATOM 1922 C C . LEU A 1 235 ? 10.873 3.655 -12.903 1.00 97.75 235 LEU A C 1
ATOM 1924 O O . LEU A 1 235 ? 10.088 3.320 -12.017 1.00 97.75 235 LEU A O 1
ATOM 1928 N N . GLU A 1 236 ? 11.896 4.471 -12.692 1.00 97.19 236 GLU A N 1
ATOM 1929 C CA . GLU A 1 236 ? 12.141 5.188 -11.446 1.00 97.19 236 GLU A CA 1
ATOM 1930 C C . GLU A 1 236 ? 11.722 6.645 -11.635 1.00 97.19 236 GLU A C 1
ATOM 1932 O O . GLU A 1 236 ? 12.186 7.287 -12.574 1.00 97.19 236 GLU A O 1
ATOM 1937 N N . TYR A 1 237 ? 10.876 7.185 -10.762 1.00 97.75 237 TYR A N 1
ATOM 1938 C CA . TYR A 1 237 ? 10.498 8.596 -10.761 1.00 97.75 237 TYR A CA 1
ATOM 1939 C C . TYR A 1 237 ? 10.606 9.177 -9.361 1.00 97.75 237 TYR A C 1
ATOM 1941 O O . TYR A 1 237 ? 9.960 8.705 -8.431 1.00 97.75 237 TYR A O 1
ATOM 1949 N N . VAL A 1 238 ? 11.414 10.220 -9.213 1.00 96.81 238 VAL A N 1
ATOM 1950 C CA . VAL A 1 238 ? 11.710 10.845 -7.927 1.00 96.81 238 VAL A CA 1
ATOM 1951 C C . VAL A 1 238 ? 11.3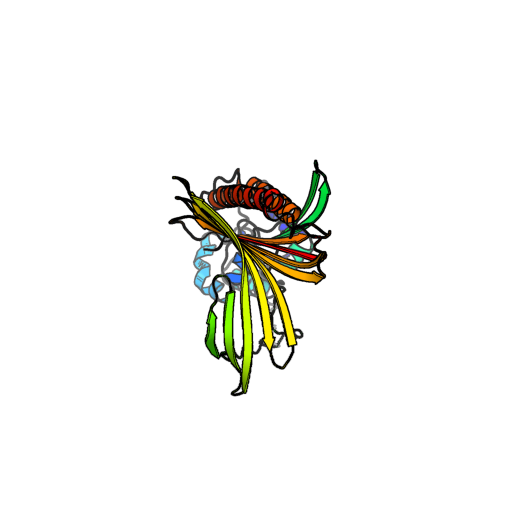63 12.324 -7.988 1.00 96.81 238 VAL A C 1
ATOM 1953 O O . VAL A 1 238 ? 11.759 13.038 -8.910 1.00 96.81 238 VAL A O 1
ATOM 1956 N N . ILE A 1 239 ? 10.645 12.800 -6.977 1.00 95.44 239 ILE A N 1
ATOM 1957 C CA . ILE A 1 239 ? 10.336 14.204 -6.744 1.00 95.44 239 ILE A CA 1
ATOM 1958 C C . ILE A 1 239 ? 10.958 14.602 -5.411 1.00 95.44 239 ILE A C 1
ATOM 1960 O O . ILE A 1 239 ? 10.504 14.175 -4.356 1.00 95.44 239 ILE A O 1
ATOM 1964 N N . TYR A 1 240 ? 11.957 15.473 -5.454 1.00 93.44 240 TYR A N 1
ATOM 1965 C CA . TYR A 1 240 ? 12.458 16.174 -4.278 1.00 93.44 240 TYR A CA 1
ATOM 1966 C C . TYR A 1 240 ? 11.745 17.517 -4.182 1.00 93.44 240 TYR A C 1
ATOM 1968 O O . TYR A 1 240 ? 12.117 18.474 -4.866 1.00 93.44 240 TYR A O 1
ATOM 1976 N N . HIS A 1 241 ? 10.697 17.595 -3.370 1.00 91.44 241 HIS A N 1
ATOM 1977 C CA . HIS A 1 241 ? 9.989 18.834 -3.076 1.00 91.44 241 HIS A CA 1
ATOM 1978 C C . HIS A 1 241 ? 10.488 19.419 -1.745 1.00 91.44 241 HIS A C 1
ATOM 1980 O O . HIS A 1 241 ? 10.966 18.714 -0.863 1.00 91.44 241 HIS A O 1
ATOM 1986 N N . LYS A 1 242 ? 10.356 20.735 -1.549 1.00 88.50 242 LYS A N 1
ATOM 1987 C CA . LYS A 1 242 ? 10.817 21.402 -0.310 1.00 88.50 242 LYS A CA 1
ATOM 1988 C C . LYS A 1 242 ? 10.238 20.822 0.995 1.00 88.50 242 LYS A C 1
ATOM 1990 O O . LYS A 1 242 ? 10.840 20.983 2.052 1.00 88.50 242 LYS A O 1
ATOM 1995 N N . ASN A 1 243 ? 9.062 20.199 0.918 1.00 87.25 243 ASN A N 1
ATOM 1996 C CA . ASN A 1 243 ? 8.305 19.715 2.074 1.00 87.25 243 ASN A CA 1
ATOM 1997 C C . ASN A 1 243 ? 8.183 18.184 2.124 1.00 87.25 243 ASN A C 1
ATOM 1999 O O . ASN A 1 243 ? 7.663 17.669 3.110 1.00 87.25 243 ASN A O 1
ATOM 2003 N N . TYR A 1 244 ? 8.577 17.483 1.059 1.00 88.44 244 TYR A N 1
ATOM 2004 C CA . TYR A 1 244 ? 8.452 16.033 0.961 1.00 88.44 244 TYR A CA 1
ATOM 2005 C C . TYR A 1 244 ? 9.336 15.482 -0.158 1.00 88.44 244 TYR A C 1
ATOM 2007 O O . TYR A 1 244 ? 9.638 16.186 -1.122 1.00 88.44 244 TYR A O 1
ATOM 2015 N N . ASN A 1 245 ? 9.654 14.198 -0.077 1.00 91.00 245 ASN A N 1
ATOM 2016 C CA . ASN A 1 245 ? 10.151 13.418 -1.199 1.00 91.00 245 ASN A CA 1
ATOM 2017 C C . ASN A 1 245 ? 9.056 12.447 -1.648 1.00 91.00 245 ASN A C 1
ATOM 2019 O O . ASN A 1 245 ? 8.341 11.902 -0.813 1.00 91.00 245 ASN A O 1
ATOM 2023 N N . LEU A 1 246 ? 8.899 12.257 -2.952 1.00 93.06 246 LEU A N 1
ATOM 2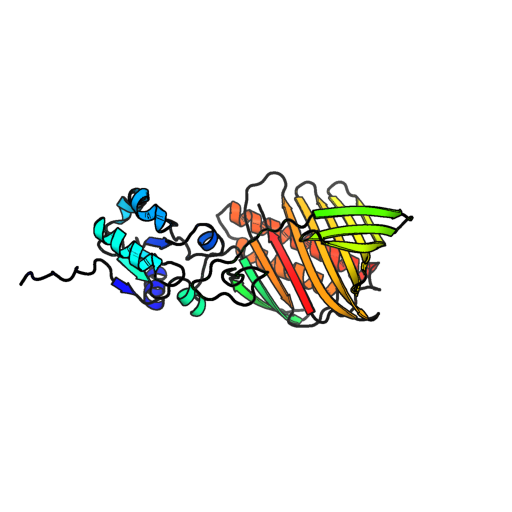024 C CA . LEU A 1 246 ? 8.037 11.223 -3.516 1.00 93.06 246 LEU A CA 1
ATOM 2025 C C . LEU A 1 246 ? 8.877 10.364 -4.441 1.00 93.06 246 LEU A C 1
ATOM 2027 O O . LEU A 1 246 ? 9.564 10.894 -5.311 1.00 93.06 246 LEU A O 1
ATOM 2031 N N . THR A 1 247 ? 8.771 9.058 -4.288 1.00 94.44 247 THR A N 1
ATOM 2032 C CA . THR A 1 247 ? 9.482 8.102 -5.115 1.00 94.44 247 THR A CA 1
ATOM 2033 C C . THR A 1 247 ? 8.503 7.072 -5.646 1.00 94.44 247 THR A C 1
ATOM 2035 O O . THR A 1 247 ? 7.770 6.458 -4.883 1.00 94.44 247 THR A O 1
ATOM 2038 N N . ILE A 1 248 ? 8.489 6.881 -6.959 1.00 96.38 248 ILE A N 1
ATOM 2039 C CA . ILE A 1 248 ? 7.669 5.889 -7.642 1.00 96.38 248 ILE A CA 1
ATOM 2040 C C . ILE A 1 248 ? 8.611 4.947 -8.378 1.00 96.38 248 ILE A C 1
ATOM 2042 O O . ILE A 1 248 ? 9.379 5.377 -9.237 1.00 96.38 248 ILE A O 1
ATOM 2046 N N . TYR A 1 249 ? 8.544 3.663 -8.052 1.00 95.38 249 TYR A N 1
ATOM 2047 C CA . TYR A 1 249 ? 9.314 2.617 -8.711 1.00 95.38 249 TYR A CA 1
ATOM 2048 C C . TYR A 1 249 ? 8.365 1.631 -9.351 1.00 95.38 249 TYR A C 1
ATOM 2050 O O . TYR A 1 249 ? 7.495 1.103 -8.675 1.00 95.38 249 TYR A O 1
ATOM 2058 N N . THR A 1 250 ? 8.507 1.381 -10.647 1.00 97.31 250 THR A N 1
ATOM 2059 C CA . THR A 1 250 ? 7.699 0.386 -11.355 1.00 97.31 250 THR A CA 1
ATOM 2060 C C . THR A 1 250 ? 8.591 -0.617 -12.046 1.00 97.31 250 THR A C 1
ATOM 2062 O O . THR A 1 250 ? 9.413 -0.223 -12.866 1.00 97.31 250 THR A O 1
ATOM 2065 N N . TYR A 1 251 ? 8.414 -1.891 -11.722 1.00 97.44 251 TYR A N 1
ATOM 2066 C CA . TYR A 1 251 ? 9.047 -3.016 -12.395 1.00 97.44 251 TYR A CA 1
ATOM 2067 C C . TYR A 1 251 ? 8.098 -3.576 -13.450 1.00 97.44 251 TYR A C 1
ATOM 2069 O O . TYR A 1 251 ? 6.893 -3.656 -13.216 1.00 97.44 251 TYR A O 1
ATOM 2077 N N . LEU A 1 252 ? 8.646 -3.940 -14.604 1.00 97.06 252 LEU A N 1
ATOM 2078 C CA . LEU A 1 252 ? 7.914 -4.457 -15.754 1.00 97.06 252 LEU A CA 1
ATOM 2079 C C . LEU A 1 252 ? 8.625 -5.702 -16.274 1.00 97.06 252 LEU A C 1
ATOM 2081 O O . LEU A 1 252 ? 9.778 -5.627 -16.706 1.00 97.06 252 LEU A O 1
ATOM 2085 N N . GLU A 1 253 ? 7.938 -6.836 -16.272 1.00 96.31 253 GLU A N 1
ATOM 2086 C CA . GLU A 1 253 ? 8.445 -8.074 -16.854 1.00 96.31 253 GLU A CA 1
ATOM 2087 C C . GLU A 1 253 ? 7.968 -8.176 -18.312 1.00 96.31 253 GLU A C 1
ATOM 2089 O O . GLU A 1 253 ? 6.765 -8.295 -18.557 1.00 96.31 253 GLU A O 1
ATOM 2094 N N . PRO A 1 254 ? 8.855 -8.093 -19.316 1.00 95.19 254 PRO A N 1
ATOM 2095 C CA . PRO A 1 254 ? 8.452 -8.198 -20.711 1.00 95.19 254 PRO A CA 1
ATOM 2096 C C . PRO A 1 254 ? 8.017 -9.618 -21.068 1.00 95.19 254 PRO A C 1
ATOM 2098 O O . PRO A 1 254 ? 8.724 -10.584 -20.801 1.00 95.19 254 PRO A O 1
ATOM 2101 N N . LEU A 1 255 ? 6.881 -9.733 -21.758 1.00 95.12 255 LEU A N 1
ATOM 2102 C CA . LEU A 1 255 ? 6.480 -10.977 -22.416 1.00 95.12 255 LEU A CA 1
ATOM 2103 C C . LEU A 1 255 ? 7.024 -11.036 -23.850 1.00 95.12 255 LEU A C 1
ATOM 2105 O O . LEU A 1 255 ? 7.418 -12.092 -24.339 1.00 95.12 255 LEU A O 1
ATOM 2109 N N . ASN A 1 256 ? 7.012 -9.893 -24.541 1.00 93.88 256 ASN A N 1
ATOM 2110 C CA . ASN A 1 256 ? 7.566 -9.692 -25.879 1.00 93.88 256 ASN A CA 1
ATOM 2111 C C . ASN A 1 256 ? 7.771 -8.182 -26.135 1.00 93.88 256 ASN A C 1
ATOM 2113 O O . ASN A 1 256 ? 7.684 -7.375 -25.214 1.00 93.88 256 ASN A O 1
ATOM 2117 N N . SER A 1 257 ? 8.040 -7.794 -27.385 1.00 90.31 257 SER A N 1
ATOM 2118 C CA . SER A 1 257 ? 8.319 -6.404 -27.771 1.00 90.31 257 SER A CA 1
ATOM 2119 C C . SER A 1 257 ? 7.131 -5.438 -27.678 1.00 90.31 257 SER A C 1
ATOM 2121 O O . SER A 1 257 ? 7.344 -4.242 -27.827 1.00 90.31 257 SER A O 1
ATOM 2123 N N . GLU A 1 258 ? 5.903 -5.929 -27.499 1.00 93.19 258 GLU A N 1
ATOM 2124 C CA . GLU A 1 258 ? 4.671 -5.125 -27.523 1.00 93.19 258 GLU A CA 1
ATOM 2125 C C . GLU A 1 258 ? 3.822 -5.266 -26.249 1.00 93.19 258 GLU A C 1
ATOM 2127 O O . GLU A 1 258 ? 2.830 -4.552 -26.102 1.00 93.19 258 GLU A O 1
ATOM 2132 N N . THR A 1 259 ? 4.164 -6.188 -25.340 1.00 95.88 259 THR A N 1
ATOM 2133 C CA . THR A 1 259 ? 3.371 -6.479 -24.133 1.00 95.88 259 THR A CA 1
ATOM 2134 C C . THR A 1 259 ? 4.243 -6.889 -22.951 1.00 95.88 259 THR A C 1
ATOM 2136 O O . THR A 1 259 ? 5.200 -7.657 -23.111 1.00 95.88 259 THR A O 1
ATOM 2139 N N . TYR A 1 260 ? 3.838 -6.478 -21.754 1.00 97.12 260 TYR A N 1
ATOM 2140 C CA . TYR A 1 260 ? 4.397 -6.927 -20.483 1.00 97.12 260 TYR A CA 1
ATOM 2141 C C . TYR A 1 260 ? 3.566 -8.069 -19.894 1.00 97.12 260 TYR A C 1
ATOM 2143 O O . TYR A 1 260 ? 2.335 -8.031 -19.920 1.00 97.12 260 TYR A O 1
ATOM 2151 N N . ASN A 1 261 ? 4.253 -9.075 -19.356 1.00 96.81 261 ASN A N 1
ATOM 2152 C CA . ASN A 1 261 ? 3.651 -10.169 -18.606 1.00 96.81 261 ASN A CA 1
ATOM 2153 C C . ASN A 1 261 ? 3.057 -9.645 -17.292 1.00 96.81 261 ASN A C 1
ATOM 2155 O O . ASN A 1 261 ? 1.873 -9.830 -17.032 1.00 96.81 261 ASN A O 1
ATOM 2159 N N . SER A 1 262 ? 3.865 -8.926 -16.511 1.00 96.56 262 SER A N 1
ATOM 2160 C CA . SER A 1 262 ? 3.472 -8.406 -15.203 1.00 96.56 262 SER A CA 1
ATOM 2161 C C . SER A 1 262 ? 4.076 -7.025 -14.916 1.00 96.56 262 SER A C 1
ATOM 2163 O O . SER A 1 262 ? 5.117 -6.657 -15.478 1.00 96.56 262 SER A O 1
ATOM 2165 N N . SER A 1 263 ? 3.429 -6.252 -14.039 1.00 96.56 263 SER A N 1
ATOM 2166 C CA . SER A 1 263 ? 3.983 -5.032 -13.446 1.00 96.56 263 SER A CA 1
ATOM 2167 C C . SER A 1 263 ? 3.785 -4.970 -11.931 1.00 96.56 263 SER A C 1
ATOM 2169 O O . SER A 1 263 ? 2.800 -5.467 -11.379 1.00 96.56 263 SER A O 1
ATOM 2171 N N . PHE A 1 264 ? 4.727 -4.311 -11.257 1.00 95.81 264 PHE A N 1
ATOM 2172 C CA . PHE A 1 264 ? 4.635 -3.977 -9.838 1.00 95.81 264 PHE A CA 1
ATOM 2173 C C . PHE A 1 264 ? 5.092 -2.538 -9.610 1.00 95.81 264 PHE A C 1
ATOM 2175 O O . PHE A 1 264 ? 6.217 -2.191 -9.975 1.00 95.81 264 PHE A O 1
ATOM 2182 N N . THR A 1 265 ? 4.261 -1.710 -8.977 1.00 96.06 265 THR A N 1
ATOM 2183 C CA . THR A 1 265 ? 4.594 -0.315 -8.653 1.00 96.06 265 THR A CA 1
ATOM 2184 C C . THR A 1 265 ? 4.623 -0.060 -7.158 1.00 96.06 265 THR A C 1
ATOM 2186 O O . THR A 1 265 ? 3.636 -0.285 -6.485 1.00 96.06 265 THR A O 1
ATOM 2189 N N . SER A 1 266 ? 5.692 0.528 -6.636 1.00 93.25 266 SER A N 1
ATOM 2190 C CA . SER A 1 266 ? 5.728 1.090 -5.285 1.00 93.25 266 SER A CA 1
ATOM 2191 C C . SER A 1 266 ? 5.696 2.614 -5.359 1.00 93.25 266 SER A C 1
ATOM 2193 O O . SER A 1 266 ? 6.455 3.211 -6.125 1.00 93.25 266 SER A O 1
ATOM 2195 N N . VAL A 1 267 ? 4.813 3.238 -4.580 1.00 92.81 267 VAL A N 1
ATOM 2196 C CA . VAL A 1 267 ? 4.719 4.690 -4.395 1.00 92.81 267 VAL A CA 1
ATOM 2197 C C . VAL A 1 267 ? 5.078 4.998 -2.946 1.00 92.81 267 VAL A C 1
ATOM 2199 O O . VAL A 1 267 ? 4.385 4.565 -2.033 1.00 92.81 267 VAL A O 1
ATOM 2202 N N . ILE A 1 268 ? 6.164 5.740 -2.744 1.00 89.69 268 ILE A N 1
ATOM 2203 C CA . ILE A 1 268 ? 6.752 6.035 -1.437 1.00 89.69 268 ILE A CA 1
ATOM 2204 C C . ILE A 1 268 ? 6.744 7.544 -1.234 1.00 89.69 268 ILE A C 1
ATOM 2206 O O . ILE A 1 268 ? 7.489 8.271 -1.899 1.00 89.69 268 ILE A O 1
ATOM 2210 N N . TYR A 1 269 ? 5.923 8.016 -0.304 1.00 88.25 269 TYR A N 1
ATOM 2211 C CA . TYR A 1 269 ? 5.874 9.417 0.096 1.00 88.25 269 TYR A CA 1
ATOM 2212 C C . TYR A 1 269 ? 6.611 9.624 1.426 1.00 88.25 269 TYR A C 1
ATOM 2214 O O . TYR A 1 269 ? 6.446 8.866 2.374 1.00 88.25 269 TYR A O 1
ATOM 2222 N N . THR A 1 270 ? 7.458 10.651 1.509 1.00 85.88 270 THR A N 1
ATOM 2223 C CA . THR A 1 270 ? 8.277 10.942 2.695 1.00 85.88 270 THR A CA 1
ATOM 2224 C C . THR A 1 270 ? 8.192 12.429 3.043 1.00 85.88 270 THR A C 1
ATOM 2226 O O . THR A 1 270 ? 8.911 13.238 2.448 1.00 85.88 270 THR A O 1
ATOM 2229 N N . PRO A 1 271 ? 7.330 12.840 3.988 1.00 83.94 271 PRO A N 1
ATOM 2230 C CA . PRO A 1 271 ? 7.250 14.229 4.428 1.00 83.94 271 PRO A CA 1
ATOM 2231 C C . PRO A 1 271 ? 8.480 14.637 5.258 1.00 83.94 271 PRO A C 1
ATOM 2233 O O . PRO A 1 271 ? 9.074 13.838 5.978 1.00 83.94 271 PRO A O 1
ATOM 2236 N N . THR A 1 272 ? 8.867 15.912 5.207 1.00 80.19 272 THR A N 1
ATOM 2237 C CA . THR A 1 272 ? 9.995 16.425 6.004 1.00 80.19 272 THR A CA 1
ATOM 2238 C C . THR A 1 272 ? 9.597 16.624 7.482 1.00 80.19 272 THR A C 1
ATOM 2240 O O . THR A 1 272 ? 8.676 17.389 7.768 1.00 80.19 272 THR A O 1
ATOM 2243 N N . ASN A 1 273 ? 10.355 16.046 8.430 1.00 66.94 273 ASN A N 1
ATOM 2244 C CA . ASN A 1 273 ? 10.292 16.290 9.892 1.00 66.94 273 ASN A CA 1
ATOM 2245 C C . ASN A 1 273 ? 8.963 15.948 10.615 1.00 66.94 273 ASN A C 1
ATOM 2247 O O . ASN A 1 273 ? 8.513 16.748 11.443 1.00 66.94 273 ASN A O 1
ATOM 2251 N N . ARG A 1 274 ? 8.313 14.806 10.353 1.00 63.12 274 ARG A N 1
ATOM 2252 C CA . ARG A 1 274 ? 7.026 14.462 11.007 1.00 63.12 274 ARG A CA 1
ATOM 2253 C C . ARG A 1 274 ? 6.980 13.038 11.574 1.00 63.12 274 ARG A C 1
ATOM 2255 O O . ARG A 1 274 ? 7.918 12.277 11.383 1.00 63.12 274 ARG A O 1
ATOM 2262 N N . LYS A 1 275 ? 5.963 12.780 12.408 1.00 55.22 275 LYS A N 1
ATOM 2263 C CA . LYS A 1 275 ? 5.758 11.552 13.195 1.00 55.22 275 LYS A CA 1
ATOM 2264 C C . LYS A 1 275 ? 5.192 10.408 12.343 1.00 55.22 275 LYS A C 1
ATOM 2266 O O . LYS A 1 275 ? 4.497 10.660 11.368 1.00 55.22 275 LYS A O 1
ATOM 2271 N N . VAL A 1 276 ? 5.432 9.194 12.842 1.00 54.03 276 VAL A N 1
ATOM 2272 C CA . VAL A 1 276 ? 5.008 7.894 12.307 1.00 54.03 276 VAL A CA 1
ATOM 2273 C C . VAL A 1 276 ? 3.497 7.800 12.172 1.00 54.03 276 VAL A C 1
ATOM 2275 O O . VAL A 1 276 ? 2.792 7.711 13.176 1.00 54.03 276 VAL A O 1
ATOM 2278 N N . ILE A 1 277 ? 3.028 7.753 10.932 1.00 57.06 277 ILE A N 1
ATOM 2279 C CA . ILE A 1 277 ? 1.678 7.332 10.578 1.00 57.06 277 ILE A CA 1
ATOM 2280 C C . ILE A 1 277 ? 1.856 6.267 9.508 1.00 57.06 277 ILE A C 1
ATOM 2282 O O . ILE A 1 277 ? 2.513 6.497 8.497 1.00 57.06 277 ILE A O 1
ATOM 2286 N N . ASN A 1 278 ? 1.334 5.080 9.780 1.00 60.41 278 ASN A N 1
ATOM 2287 C CA . ASN A 1 278 ? 1.456 3.946 8.881 1.00 60.41 278 ASN A CA 1
ATOM 2288 C C . ASN A 1 278 ? 0.173 3.891 8.042 1.00 60.41 278 ASN A C 1
ATOM 2290 O O . ASN A 1 278 ? -0.896 3.955 8.634 1.00 60.41 278 ASN A O 1
ATOM 2294 N N . SER A 1 279 ? 0.275 3.780 6.719 1.00 68.50 279 SER A N 1
ATOM 2295 C CA . SER A 1 279 ? -0.791 3.357 5.802 1.00 68.50 279 SER A CA 1
ATOM 2296 C C . SER A 1 279 ? -0.163 2.467 4.725 1.00 68.50 279 SER A C 1
ATOM 2298 O O . SER A 1 279 ? 0.853 2.831 4.137 1.00 68.50 279 SER A O 1
ATOM 2300 N N . MET A 1 280 ? -0.705 1.282 4.470 1.00 78.06 280 MET A N 1
ATOM 2301 C CA . MET A 1 280 ? -0.166 0.329 3.496 1.00 78.06 280 MET A CA 1
ATOM 2302 C C . MET A 1 280 ? -1.274 -0.138 2.562 1.00 78.06 280 MET A C 1
ATOM 2304 O O . MET A 1 280 ? -2.070 -0.993 2.923 1.00 78.06 280 MET A O 1
ATOM 2308 N N . GLU A 1 281 ? -1.306 0.379 1.342 1.00 84.44 281 GLU A N 1
ATOM 2309 C CA . GLU A 1 281 ? -2.352 0.030 0.382 1.00 84.44 281 GLU A CA 1
ATOM 2310 C C . GLU A 1 281 ? -1.807 -0.876 -0.704 1.00 84.44 281 GLU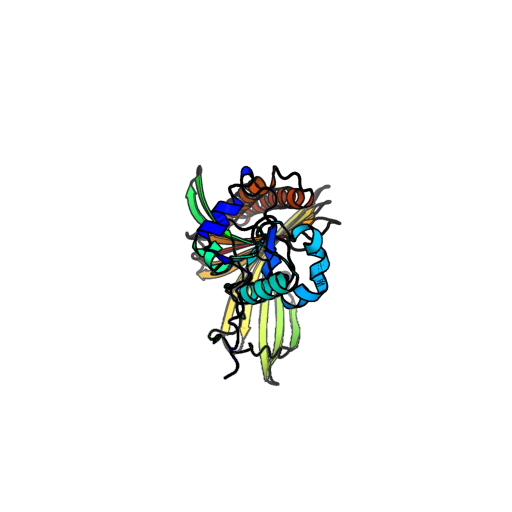 A C 1
ATOM 2312 O O . GLU A 1 281 ? -0.779 -0.565 -1.301 1.00 84.44 281 GLU A O 1
ATOM 2317 N N . PHE A 1 282 ? -2.510 -1.955 -1.024 1.00 88.38 282 PHE A N 1
ATOM 2318 C CA . PHE A 1 282 ? -2.171 -2.847 -2.124 1.00 88.38 282 PHE A CA 1
ATOM 2319 C C . PHE A 1 282 ? -3.227 -2.712 -3.204 1.00 88.38 282 PHE A C 1
ATOM 2321 O O . PHE A 1 282 ? -4.388 -3.025 -2.993 1.00 88.38 282 PHE A O 1
ATOM 2328 N N . VAL A 1 283 ? -2.840 -2.231 -4.376 1.00 91.06 283 VAL A N 1
ATOM 2329 C CA . VAL A 1 283 ? -3.748 -2.004 -5.496 1.00 91.06 283 VAL A CA 1
ATOM 2330 C C . VAL A 1 283 ? -3.612 -3.146 -6.494 1.00 91.06 283 VAL A C 1
ATOM 2332 O O . VAL A 1 283 ? -2.543 -3.340 -7.064 1.00 91.06 283 VAL A O 1
ATOM 2335 N N . GLN A 1 284 ? -4.692 -3.875 -6.743 1.00 92.88 284 GLN A N 1
ATOM 2336 C CA . GLN A 1 284 ? -4.792 -4.920 -7.754 1.00 92.88 284 GLN A CA 1
ATOM 2337 C C . GLN A 1 284 ? -5.648 -4.454 -8.932 1.00 92.88 284 GLN A C 1
ATOM 2339 O O . GLN A 1 284 ? -6.733 -3.899 -8.760 1.00 92.88 284 GLN A O 1
ATOM 2344 N N . PHE A 1 285 ? -5.184 -4.739 -10.146 1.00 92.12 285 PHE A N 1
ATOM 2345 C CA . PHE A 1 285 ? -5.890 -4.408 -11.379 1.00 92.12 285 PHE A CA 1
ATOM 2346 C C . PHE A 1 285 ? -6.459 -5.688 -12.001 1.00 92.12 285 PHE A C 1
ATOM 2348 O O . PHE A 1 285 ? -5.705 -6.528 -12.481 1.00 92.12 285 PHE A O 1
ATOM 2355 N N . ASN A 1 286 ? -7.789 -5.833 -12.036 1.00 90.94 286 ASN A N 1
ATOM 2356 C CA . ASN A 1 286 ? -8.464 -7.004 -12.626 1.00 90.94 286 ASN A CA 1
ATOM 2357 C C . ASN A 1 286 ? -8.665 -6.890 -14.147 1.00 90.94 286 ASN A C 1
ATOM 2359 O O . ASN A 1 286 ? -9.448 -7.622 -14.755 1.00 90.94 286 ASN A O 1
ATOM 2363 N N . MET A 1 287 ? -7.955 -5.959 -14.771 1.00 90.12 287 MET A N 1
ATOM 2364 C CA . MET A 1 287 ? -7.981 -5.710 -16.201 1.00 90.12 287 MET A CA 1
ATOM 2365 C C . MET A 1 287 ? -6.587 -5.327 -16.675 1.00 90.12 287 MET A C 1
ATOM 2367 O O . MET A 1 287 ? -5.813 -4.715 -15.937 1.00 90.12 287 MET A O 1
ATOM 2371 N N . SER A 1 288 ? -6.282 -5.641 -17.932 1.00 92.50 288 SER A N 1
ATOM 2372 C CA . SER A 1 288 ? -5.045 -5.172 -18.544 1.00 92.50 288 SER A CA 1
ATOM 2373 C C . SER A 1 288 ? -5.065 -3.657 -18.720 1.00 92.50 288 SER A C 1
ATOM 2375 O O . SER A 1 288 ? -6.064 -3.081 -19.157 1.00 92.50 288 SER A O 1
ATOM 2377 N N . VAL A 1 289 ? -3.932 -3.025 -18.440 1.00 94.06 289 VAL A N 1
ATOM 2378 C CA . VAL A 1 289 ? -3.729 -1.576 -18.555 1.00 94.06 289 VAL A CA 1
ATOM 2379 C C . VAL A 1 289 ? -2.446 -1.299 -19.323 1.00 94.06 289 VAL A C 1
ATOM 2381 O O . VAL A 1 289 ? -1.561 -2.147 -19.377 1.00 94.06 289 VAL A O 1
ATOM 2384 N N . ILE A 1 290 ? -2.324 -0.119 -19.925 1.00 95.88 290 ILE A N 1
ATOM 2385 C CA . ILE A 1 290 ? -1.012 0.374 -20.372 1.00 95.88 290 ILE A CA 1
ATOM 2386 C C . ILE A 1 290 ? -0.337 1.178 -19.259 1.00 95.88 290 ILE A C 1
ATOM 2388 O O . ILE A 1 290 ? -1.016 1.712 -18.382 1.00 95.88 290 ILE A O 1
ATOM 2392 N N . LEU A 1 291 ? 0.987 1.324 -19.315 1.00 95.81 291 LEU A N 1
ATOM 2393 C CA . LEU A 1 291 ? 1.783 1.970 -18.261 1.00 95.81 291 LEU A CA 1
ATOM 2394 C C . LEU A 1 291 ? 1.259 3.359 -17.841 1.00 95.81 291 LEU A C 1
ATOM 2396 O O . LEU A 1 291 ? 1.135 3.666 -16.660 1.00 95.81 291 LEU A O 1
ATOM 2400 N N . SER A 1 292 ? 0.891 4.205 -18.801 1.00 96.06 292 SER A N 1
ATOM 2401 C CA . SER A 1 292 ? 0.301 5.518 -18.505 1.00 96.06 292 SER A CA 1
ATOM 2402 C C . SER A 1 292 ? -1.103 5.443 -17.901 1.00 96.06 292 SER A C 1
ATOM 2404 O O . SER A 1 292 ? -1.418 6.222 -17.004 1.00 96.06 292 SER A O 1
ATOM 2406 N N . GLN A 1 293 ? -1.943 4.504 -18.352 1.00 94.50 293 GLN A N 1
ATOM 2407 C CA . GLN A 1 293 ? -3.257 4.279 -17.744 1.00 94.50 293 GLN A CA 1
ATOM 2408 C C . GLN A 1 293 ? -3.098 3.811 -16.300 1.00 94.50 293 GLN A C 1
ATOM 2410 O O . GLN A 1 293 ? -3.797 4.322 -15.434 1.00 94.50 293 GLN A O 1
ATOM 2415 N N . GLN A 1 294 ? -2.148 2.911 -16.026 1.00 94.88 294 GLN A N 1
ATOM 2416 C CA . GLN A 1 294 ? -1.818 2.466 -14.673 1.00 94.88 294 GLN A CA 1
ATOM 2417 C C . GLN A 1 294 ? -1.564 3.661 -13.745 1.00 94.88 294 GLN A C 1
ATOM 2419 O O . GLN A 1 294 ? -2.181 3.755 -12.687 1.00 94.88 294 GLN A O 1
ATOM 2424 N N . TYR A 1 295 ? -0.735 4.623 -14.161 1.00 96.62 295 TYR A N 1
ATOM 2425 C CA . TYR A 1 295 ? -0.492 5.830 -13.368 1.00 96.62 295 TYR A CA 1
ATOM 2426 C C . TYR A 1 295 ? -1.723 6.742 -13.258 1.00 96.62 295 TYR A C 1
ATOM 2428 O O . TYR A 1 295 ? -2.003 7.231 -12.169 1.00 96.62 295 TYR A O 1
ATOM 2436 N N . ASP A 1 296 ? -2.513 6.943 -14.317 1.00 93.69 296 ASP A N 1
ATOM 2437 C CA . ASP A 1 296 ? -3.778 7.693 -14.194 1.00 93.69 296 ASP A CA 1
ATOM 2438 C C . ASP A 1 296 ? -4.713 7.086 -13.143 1.00 93.69 296 ASP A C 1
ATOM 2440 O O . ASP A 1 296 ? -5.346 7.811 -12.374 1.00 93.69 296 ASP A O 1
ATOM 2444 N N . ILE A 1 297 ? -4.818 5.758 -13.123 1.00 92.56 297 ILE A N 1
ATOM 2445 C CA . ILE A 1 297 ? -5.666 5.037 -12.176 1.00 92.56 297 ILE A CA 1
ATOM 2446 C C . ILE A 1 297 ? -5.100 5.176 -10.770 1.00 92.56 297 ILE A C 1
ATOM 2448 O O . ILE A 1 297 ? -5.848 5.519 -9.863 1.00 92.56 297 ILE A O 1
ATOM 2452 N N . LEU A 1 298 ? -3.791 4.980 -10.585 1.00 93.69 298 LEU A N 1
ATOM 2453 C CA . LEU A 1 298 ? -3.151 5.140 -9.279 1.00 93.69 298 LEU A CA 1
ATOM 2454 C C . LEU A 1 298 ? -3.330 6.555 -8.721 1.00 93.69 298 LEU A C 1
ATOM 2456 O O . LEU A 1 298 ? -3.601 6.699 -7.534 1.00 93.69 298 LEU A O 1
ATOM 2460 N N . ALA A 1 299 ? -3.267 7.589 -9.566 1.00 93.88 299 ALA A N 1
ATOM 2461 C CA . ALA A 1 299 ? -3.547 8.961 -9.145 1.00 93.88 299 ALA A CA 1
ATOM 2462 C C . ALA A 1 299 ? -4.998 9.143 -8.668 1.00 93.88 299 ALA A C 1
ATOM 2464 O O . ALA A 1 299 ? -5.255 9.889 -7.730 1.00 93.88 299 ALA A O 1
ATOM 2465 N N . LYS A 1 300 ? -5.959 8.450 -9.287 1.00 90.56 300 LYS A N 1
ATOM 2466 C CA . LYS A 1 300 ? -7.362 8.475 -8.850 1.00 90.56 300 LYS A CA 1
ATOM 2467 C C . LYS A 1 300 ? -7.591 7.657 -7.585 1.00 90.56 300 LYS A C 1
ATOM 2469 O O . LYS A 1 300 ? -8.355 8.082 -6.727 1.00 90.56 300 LYS A O 1
ATOM 2474 N N . VAL A 1 301 ? -6.913 6.518 -7.442 1.00 90.81 301 VAL A N 1
ATOM 2475 C CA . VAL A 1 301 ? -6.943 5.722 -6.209 1.00 90.81 301 VAL A CA 1
ATOM 2476 C C . VAL A 1 301 ? -6.466 6.573 -5.036 1.00 90.81 301 VAL A C 1
ATOM 2478 O O . VAL A 1 301 ? -7.166 6.656 -4.031 1.00 90.81 301 VAL A O 1
ATOM 2481 N N . THR A 1 302 ? -5.342 7.284 -5.169 1.00 91.12 302 THR A N 1
ATOM 2482 C CA . THR A 1 302 ? -4.872 8.174 -4.099 1.00 91.12 302 THR A CA 1
ATOM 2483 C C . THR A 1 302 ? -5.839 9.335 -3.841 1.00 91.12 302 THR A C 1
ATOM 2485 O O . THR A 1 302 ? -6.042 9.703 -2.689 1.00 91.12 302 THR A O 1
ATOM 2488 N N . GLU A 1 303 ? -6.504 9.888 -4.863 1.00 90.00 303 GLU A N 1
ATOM 2489 C CA . GLU A 1 303 ? -7.566 10.889 -4.671 1.00 90.00 303 GLU A CA 1
ATOM 2490 C C . GLU A 1 303 ? -8.765 10.346 -3.868 1.00 90.00 303 GLU A C 1
ATOM 2492 O O . GLU A 1 303 ? -9.292 11.061 -3.012 1.00 90.00 303 GLU A O 1
ATOM 2497 N N . GLU A 1 304 ? -9.206 9.106 -4.110 1.00 87.69 304 GLU A N 1
ATOM 2498 C CA . GLU A 1 304 ? -10.269 8.475 -3.313 1.00 87.69 304 GLU A CA 1
ATOM 2499 C C . GLU A 1 304 ? -9.808 8.198 -1.876 1.00 87.69 304 GLU A C 1
ATOM 2501 O O . GLU A 1 304 ? -10.530 8.539 -0.939 1.00 87.69 304 GLU A O 1
ATOM 2506 N N . MET A 1 305 ? -8.582 7.697 -1.686 1.00 86.81 305 MET A N 1
ATOM 2507 C CA . MET A 1 305 ? -7.999 7.498 -0.351 1.00 86.81 305 MET A CA 1
ATOM 2508 C C . MET A 1 305 ? -7.913 8.812 0.430 1.00 86.81 305 MET A C 1
ATOM 2510 O O . MET A 1 305 ? -8.279 8.872 1.601 1.00 86.81 305 MET A O 1
ATOM 2514 N N . ALA A 1 306 ? -7.533 9.914 -0.222 1.00 88.69 306 ALA A N 1
ATOM 2515 C CA . ALA A 1 306 ? -7.522 11.226 0.415 1.00 88.69 306 ALA A CA 1
ATOM 2516 C C . ALA A 1 306 ? -8.915 11.609 0.956 1.00 88.69 306 ALA A C 1
ATOM 2518 O O . ALA A 1 306 ? -9.034 12.144 2.060 1.00 88.69 306 ALA A O 1
ATOM 2519 N N . LYS A 1 307 ? -10.000 11.327 0.221 1.00 88.31 307 LYS A N 1
ATOM 2520 C CA . LYS A 1 307 ? -11.360 11.694 0.662 1.00 88.31 307 LYS A CA 1
ATOM 2521 C C . LYS A 1 307 ? -11.766 11.012 1.966 1.00 88.31 307 LYS A C 1
ATOM 2523 O O . LYS A 1 307 ? -12.512 11.636 2.721 1.00 88.31 307 LYS A O 1
ATOM 2528 N N . ILE A 1 308 ? -11.267 9.803 2.232 1.00 83.06 308 ILE A N 1
ATOM 2529 C CA . ILE A 1 308 ? -11.510 9.063 3.481 1.00 83.06 308 ILE A CA 1
ATOM 2530 C C . ILE A 1 308 ? -11.046 9.896 4.682 1.00 83.06 308 ILE A C 1
ATOM 2532 O O . ILE A 1 308 ? -11.777 10.053 5.657 1.00 83.06 308 ILE A O 1
ATOM 2536 N N . TYR A 1 309 ? -9.870 10.514 4.576 1.00 83.19 309 TYR A N 1
ATOM 2537 C CA . TYR A 1 309 ? -9.220 11.211 5.688 1.00 83.19 309 TYR A CA 1
ATOM 2538 C C . TYR A 1 309 ? -9.532 12.712 5.770 1.00 83.19 309 TYR A C 1
ATOM 2540 O O . TYR A 1 309 ? -9.244 13.358 6.774 1.00 83.19 309 TYR A O 1
ATOM 2548 N N . LYS A 1 310 ? -10.151 13.286 4.731 1.00 85.81 310 LYS A N 1
ATOM 2549 C CA . LYS A 1 310 ? -10.313 14.740 4.541 1.00 85.81 310 LYS A CA 1
ATOM 2550 C C . LYS A 1 310 ? -11.016 15.487 5.682 1.00 85.81 310 LYS A C 1
ATOM 2552 O O . LYS A 1 310 ? -10.756 16.674 5.868 1.00 85.81 310 LYS A O 1
ATOM 2557 N N . ASN A 1 311 ? -11.955 14.840 6.368 1.00 82.19 311 ASN A N 1
ATOM 2558 C CA . ASN A 1 311 ? -12.795 15.477 7.389 1.00 82.19 311 ASN A CA 1
ATOM 2559 C C . ASN A 1 311 ? -12.445 15.016 8.812 1.00 82.19 311 ASN A C 1
ATOM 2561 O O . ASN A 1 311 ? -13.289 15.125 9.698 1.00 82.19 311 ASN A O 1
ATOM 2565 N N . SER A 1 312 ? -11.249 14.462 9.024 1.00 77.88 312 SER A N 1
ATOM 2566 C CA . SER A 1 312 ? -10.827 14.042 10.357 1.00 77.88 312 SER A CA 1
ATOM 2567 C C . SER A 1 312 ? -10.466 15.247 11.228 1.00 77.88 312 SER A C 1
ATOM 2569 O O . SER A 1 312 ? -9.772 16.160 10.780 1.00 77.88 312 SER A O 1
ATOM 2571 N N . ASP A 1 313 ? -10.902 15.230 12.487 1.00 75.50 313 ASP A N 1
ATOM 2572 C CA . ASP A 1 313 ? -10.439 16.179 13.506 1.00 75.50 313 ASP A CA 1
ATOM 2573 C C . ASP A 1 313 ? -9.082 15.756 14.112 1.00 75.50 313 ASP A C 1
ATOM 2575 O O . ASP A 1 313 ? -8.445 16.534 14.828 1.00 75.50 313 ASP A O 1
ATOM 2579 N N . ASP A 1 314 ? -8.617 14.539 13.809 1.00 78.00 314 ASP A N 1
ATOM 2580 C CA . ASP A 1 314 ? -7.314 14.022 14.220 1.00 78.00 314 ASP A CA 1
ATOM 2581 C C . ASP A 1 314 ? -6.201 14.549 13.298 1.00 78.00 314 ASP A C 1
ATOM 2583 O O . ASP A 1 314 ? -6.235 14.390 12.072 1.00 78.00 314 ASP A O 1
ATOM 2587 N N . GLN A 1 315 ? -5.201 15.196 13.901 1.00 75.69 315 GLN A N 1
ATOM 2588 C CA . GLN A 1 315 ? -4.111 15.840 13.173 1.00 75.69 315 GLN A CA 1
ATOM 2589 C C . GLN A 1 315 ? -3.210 14.837 12.442 1.00 75.69 315 GLN A C 1
ATOM 2591 O O . GLN A 1 315 ? -2.718 15.165 11.363 1.00 75.69 315 GLN A O 1
ATOM 2596 N N . ASP A 1 316 ? -3.002 13.649 13.004 1.00 74.00 316 ASP A N 1
ATOM 2597 C CA . ASP A 1 316 ? -2.187 12.606 12.395 1.00 74.00 316 ASP A CA 1
ATOM 2598 C C . ASP A 1 316 ? -2.943 12.001 11.194 1.00 74.00 316 ASP A C 1
ATOM 2600 O O . ASP A 1 316 ? -2.400 11.892 10.098 1.00 74.00 316 ASP A O 1
ATOM 2604 N N . ILE A 1 317 ? -4.250 11.758 11.314 1.00 76.75 317 ILE A N 1
ATOM 2605 C CA . ILE A 1 317 ? -5.079 11.314 10.175 1.00 76.75 317 ILE A CA 1
ATOM 2606 C C . ILE A 1 317 ? -5.121 12.368 9.055 1.00 76.75 317 ILE A C 1
ATOM 2608 O O . ILE A 1 317 ? -5.065 12.040 7.869 1.00 76.75 317 ILE A O 1
ATOM 2612 N N . MET A 1 318 ? -5.173 13.654 9.403 1.00 82.12 318 MET A N 1
ATOM 2613 C CA . MET A 1 318 ? -5.130 14.732 8.411 1.00 82.12 318 MET A CA 1
ATOM 2614 C C . MET A 1 318 ? -3.814 14.780 7.620 1.00 82.12 318 MET A C 1
ATOM 2616 O O . MET A 1 318 ? -3.799 15.296 6.501 1.00 82.12 318 MET A O 1
ATOM 2620 N N . GLU A 1 319 ? -2.710 14.238 8.140 1.00 79.94 319 GLU A N 1
ATOM 2621 C CA . GLU A 1 319 ? -1.469 14.109 7.368 1.00 79.94 319 GLU A CA 1
ATOM 2622 C C . GLU A 1 319 ? -1.592 13.063 6.253 1.00 79.94 319 GLU A C 1
ATOM 2624 O O . GLU A 1 319 ? -1.071 13.307 5.162 1.00 79.94 319 GLU A O 1
ATOM 2629 N N . LEU A 1 320 ? -2.352 11.977 6.460 1.00 82.56 320 LEU A N 1
ATOM 2630 C CA . LEU A 1 320 ? -2.660 11.009 5.398 1.00 82.56 320 LEU A CA 1
ATOM 2631 C C . LEU A 1 320 ? -3.388 11.692 4.241 1.00 82.56 320 LEU A C 1
ATOM 2633 O O . LEU A 1 320 ? -3.005 11.529 3.085 1.00 82.56 320 LEU A O 1
ATOM 2637 N N . TYR A 1 321 ? -4.372 12.549 4.533 1.00 87.88 321 TYR A N 1
ATOM 2638 C CA . TYR A 1 321 ? -5.053 13.339 3.500 1.00 87.88 321 TYR A CA 1
ATOM 2639 C C . TYR A 1 321 ? -4.066 14.130 2.623 1.00 87.88 321 TYR A C 1
ATOM 2641 O O . TYR A 1 321 ? -4.154 14.097 1.389 1.00 87.88 321 TYR A O 1
ATOM 2649 N N . TYR A 1 322 ? -3.105 14.828 3.236 1.00 87.31 322 TYR A N 1
ATOM 2650 C CA . TYR A 1 322 ? -2.097 15.584 2.490 1.00 87.31 322 TYR A CA 1
ATOM 2651 C C . TYR A 1 322 ? -1.119 14.673 1.738 1.00 87.31 322 TYR A C 1
ATOM 2653 O O . TYR A 1 322 ? -0.752 14.999 0.607 1.00 87.31 322 TYR A O 1
ATOM 2661 N N . GLY A 1 323 ? -0.715 13.548 2.335 1.00 88.81 323 GLY A N 1
ATOM 2662 C CA . GLY A 1 323 ? 0.133 12.534 1.706 1.00 88.81 323 GLY A CA 1
ATOM 2663 C C . GLY A 1 323 ? -0.488 11.998 0.421 1.00 88.81 323 GLY A C 1
ATOM 2664 O O . GLY A 1 323 ? 0.081 12.177 -0.658 1.00 88.81 323 GLY A O 1
ATOM 2665 N N . TYR A 1 324 ? -1.711 11.475 0.508 1.00 91.25 324 TYR A N 1
ATOM 2666 C CA . TYR A 1 324 ? -2.467 10.977 -0.642 1.00 91.25 324 TYR A CA 1
ATOM 2667 C C . TYR A 1 324 ? -2.707 12.041 -1.716 1.00 91.25 324 TYR A C 1
ATOM 2669 O O . TYR A 1 324 ? -2.568 11.759 -2.909 1.00 91.25 324 TYR A O 1
ATOM 2677 N N . THR A 1 325 ? -2.981 13.285 -1.315 1.00 92.38 325 THR A N 1
ATOM 2678 C CA . THR A 1 325 ? -3.125 14.399 -2.265 1.00 92.38 325 THR A CA 1
ATOM 2679 C C . THR A 1 325 ? -1.824 14.646 -3.042 1.00 92.38 325 THR A C 1
ATOM 2681 O O . THR A 1 325 ? -1.839 14.710 -4.272 1.00 92.38 325 THR A O 1
ATOM 2684 N N . ASN A 1 326 ? -0.681 14.726 -2.351 1.00 92.25 326 ASN A N 1
ATOM 2685 C CA . ASN A 1 326 ? 0.625 14.942 -2.987 1.00 92.25 326 ASN A CA 1
ATOM 2686 C C . ASN A 1 326 ? 1.051 13.751 -3.861 1.00 92.25 326 ASN A C 1
ATOM 2688 O O . ASN A 1 326 ? 1.599 13.953 -4.948 1.00 92.25 326 ASN A O 1
ATOM 2692 N N . MET A 1 327 ? 0.784 12.518 -3.413 1.00 93.38 327 MET A N 1
ATOM 2693 C CA . MET A 1 327 ? 1.000 11.311 -4.213 1.00 93.38 327 MET A CA 1
ATOM 2694 C C . MET A 1 327 ? 0.201 11.376 -5.515 1.00 93.38 327 MET A C 1
ATOM 2696 O O . MET A 1 327 ? 0.781 11.190 -6.583 1.00 93.38 327 MET A O 1
ATOM 2700 N N . GLY A 1 328 ? -1.090 11.720 -5.451 1.00 93.94 328 GLY A N 1
ATOM 2701 C CA . GLY A 1 328 ? -1.943 11.852 -6.637 1.00 93.94 328 GLY A CA 1
ATOM 2702 C C . GLY A 1 328 ? -1.402 12.848 -7.660 1.00 93.94 328 GLY A C 1
ATOM 2703 O O . GLY A 1 328 ? -1.273 12.518 -8.840 1.00 93.94 328 GLY A O 1
ATOM 2704 N N . GLU A 1 329 ? -0.985 14.038 -7.221 1.00 94.75 329 GLU A N 1
ATOM 2705 C CA . GLU A 1 329 ? -0.384 15.042 -8.111 1.00 94.75 329 GLU A CA 1
ATOM 2706 C C . GLU A 1 329 ? 0.927 14.558 -8.760 1.00 94.75 329 GLU A C 1
ATOM 2708 O O . GLU A 1 329 ? 1.187 14.803 -9.949 1.00 94.75 329 GLU A O 1
ATOM 2713 N N . GLY A 1 330 ? 1.766 13.865 -7.987 1.00 94.94 330 GLY A N 1
ATOM 2714 C CA . GLY A 1 330 ? 3.024 13.298 -8.460 1.00 94.94 330 GLY A CA 1
ATOM 2715 C C . GLY A 1 330 ? 2.821 12.176 -9.476 1.00 94.94 330 GLY A C 1
ATOM 2716 O O . GLY A 1 330 ? 3.409 12.218 -10.557 1.00 94.94 330 GLY A O 1
ATOM 2717 N N . ILE A 1 331 ? 1.942 11.220 -9.173 1.00 96.62 331 ILE A N 1
ATOM 2718 C CA . ILE A 1 331 ? 1.596 10.106 -10.063 1.00 96.62 331 ILE A CA 1
ATOM 2719 C C . ILE A 1 331 ? 0.955 10.634 -11.354 1.00 96.62 331 ILE A C 1
ATOM 2721 O O . ILE A 1 331 ? 1.317 10.199 -12.446 1.00 96.62 331 ILE A O 1
ATOM 2725 N N . LYS A 1 332 ? 0.062 11.625 -11.268 1.00 96.31 332 LYS A N 1
ATOM 2726 C CA . LYS A 1 332 ? -0.538 12.253 -12.453 1.00 96.31 332 LYS A CA 1
ATOM 2727 C C . LYS A 1 332 ? 0.514 12.897 -13.356 1.00 96.31 332 LYS A C 1
ATOM 2729 O O . LYS A 1 332 ? 0.476 12.719 -14.571 1.00 96.31 332 LYS A O 1
ATOM 2734 N N . SER A 1 333 ? 1.499 13.576 -12.761 1.00 95.38 333 SER A N 1
ATOM 2735 C CA . SER A 1 333 ? 2.640 14.116 -13.513 1.00 95.38 333 SER A CA 1
ATOM 2736 C C . SER A 1 333 ? 3.437 13.012 -14.224 1.00 95.38 333 SER A C 1
ATOM 2738 O O . SER A 1 333 ? 3.928 13.229 -15.330 1.00 95.38 333 SER A O 1
ATOM 2740 N N . LEU A 1 334 ? 3.593 11.843 -13.591 1.00 96.81 334 LEU A N 1
ATOM 2741 C CA . LEU A 1 334 ? 4.273 10.691 -14.186 1.00 96.81 334 LEU A CA 1
ATOM 2742 C C . LEU A 1 334 ? 3.467 10.093 -15.343 1.00 96.81 334 LEU A C 1
ATOM 2744 O O . LEU A 1 334 ? 4.044 9.791 -16.383 1.00 96.81 334 LEU A O 1
ATOM 2748 N N . SER A 1 335 ? 2.146 9.976 -15.200 1.00 97.00 335 SER A N 1
ATOM 2749 C CA . SER A 1 335 ? 1.263 9.536 -16.286 1.00 97.00 335 SER A CA 1
ATOM 2750 C C . SER A 1 335 ? 1.435 10.396 -17.542 1.00 97.00 335 SER A C 1
ATOM 2752 O O . SER A 1 335 ? 1.668 9.868 -18.631 1.00 97.00 335 SER A O 1
ATOM 2754 N N . GLU A 1 336 ? 1.385 11.724 -17.391 1.00 96.31 336 GLU A N 1
ATOM 2755 C CA . GLU A 1 336 ? 1.596 12.671 -18.494 1.00 96.31 336 GLU A CA 1
ATOM 2756 C C . GLU A 1 336 ? 2.984 12.493 -19.125 1.00 96.31 336 GLU A C 1
ATOM 2758 O O . GLU A 1 336 ? 3.102 12.398 -20.347 1.00 96.31 336 GLU A O 1
ATOM 2763 N N . LEU A 1 337 ? 4.026 12.352 -18.297 1.00 96.12 337 LEU A N 1
ATOM 2764 C CA . LEU A 1 337 ? 5.393 12.119 -18.762 1.00 96.12 337 LEU A CA 1
ATOM 2765 C C . LEU A 1 337 ? 5.506 10.837 -19.598 1.00 96.12 337 LEU A C 1
ATOM 2767 O O . LEU A 1 337 ? 6.141 10.850 -20.653 1.00 96.12 337 LEU A O 1
ATOM 2771 N N . VAL A 1 338 ? 4.863 9.749 -19.164 1.00 96.75 338 VAL A N 1
ATOM 2772 C CA . VAL A 1 338 ? 4.863 8.480 -19.900 1.00 96.75 338 VAL A CA 1
ATOM 2773 C C . VAL A 1 338 ? 4.145 8.620 -21.237 1.00 96.75 338 VAL A C 1
ATOM 2775 O O . VAL A 1 338 ? 4.680 8.190 -22.258 1.00 96.75 338 VAL A O 1
ATOM 2778 N N . LYS A 1 339 ? 2.971 9.263 -21.262 1.00 95.50 339 LYS A N 1
ATOM 2779 C CA . LYS A 1 339 ? 2.206 9.480 -22.502 1.00 95.50 339 LYS A CA 1
ATOM 2780 C C . LYS A 1 339 ? 2.980 10.305 -23.521 1.00 95.50 339 LYS A C 1
ATOM 2782 O O . LYS A 1 339 ? 2.953 9.991 -24.707 1.00 95.50 339 LYS A O 1
ATOM 2787 N N . GLU A 1 340 ? 3.629 11.371 -23.065 1.00 95.56 340 GLU A N 1
ATOM 2788 C CA . GLU A 1 340 ? 4.256 12.350 -23.951 1.00 95.56 340 GLU A CA 1
ATOM 2789 C C . GLU A 1 340 ? 5.671 11.957 -24.382 1.00 95.56 340 GLU A C 1
ATOM 2791 O O . GLU A 1 340 ? 6.059 12.249 -25.513 1.00 95.56 340 GLU A O 1
ATOM 2796 N N . GLN A 1 341 ? 6.453 11.327 -23.498 1.00 95.56 341 GLN A N 1
ATOM 2797 C CA . GLN A 1 341 ? 7.894 11.130 -23.708 1.00 95.56 341 GLN A CA 1
ATOM 2798 C C . GLN A 1 341 ? 8.346 9.667 -23.704 1.00 95.56 341 GLN A C 1
ATOM 2800 O O . GLN A 1 341 ? 9.429 9.387 -24.208 1.00 95.56 341 GLN A O 1
ATOM 2805 N N . LEU A 1 342 ? 7.532 8.737 -23.194 1.00 93.94 342 LEU A N 1
ATOM 2806 C CA . LEU A 1 342 ? 7.821 7.294 -23.177 1.00 93.94 342 LEU A CA 1
ATOM 2807 C C . LEU A 1 342 ? 6.729 6.485 -23.892 1.00 93.94 342 LEU A C 1
ATOM 2809 O O . LEU A 1 342 ? 6.455 5.338 -23.539 1.00 93.94 342 LEU A O 1
ATOM 2813 N N . GLY A 1 343 ? 6.106 7.068 -24.922 1.00 91.62 343 GLY A N 1
ATOM 2814 C CA . GLY A 1 343 ? 5.035 6.413 -25.678 1.00 91.62 343 GLY A CA 1
ATOM 2815 C C . GLY A 1 343 ? 5.456 5.079 -26.308 1.00 91.62 343 GLY A C 1
ATOM 2816 O O . GLY A 1 343 ? 4.622 4.193 -26.461 1.00 91.62 343 GLY A O 1
ATOM 2817 N N . GLU A 1 344 ? 6.748 4.907 -26.607 1.00 93.50 344 GLU A N 1
ATOM 2818 C CA . GLU A 1 344 ? 7.312 3.656 -27.129 1.00 93.50 344 GLU A CA 1
ATOM 2819 C C . GLU A 1 344 ? 7.418 2.525 -26.095 1.00 93.50 344 GLU A C 1
ATOM 2821 O O . GLU A 1 344 ? 7.640 1.398 -26.502 1.00 93.50 344 GLU A O 1
ATOM 2826 N N . TYR A 1 345 ? 7.246 2.795 -24.794 1.00 93.31 345 TYR A N 1
ATOM 2827 C CA . TYR A 1 345 ? 7.224 1.785 -23.718 1.00 93.31 345 TYR A CA 1
ATOM 2828 C C . TYR A 1 345 ? 5.842 1.669 -23.055 1.00 93.31 345 TYR A C 1
ATOM 2830 O O . TYR A 1 345 ? 5.661 0.981 -22.052 1.00 93.31 345 TYR A O 1
ATOM 2838 N N . ASN A 1 346 ? 4.838 2.359 -23.600 1.00 96.06 346 ASN A N 1
ATOM 2839 C CA . ASN A 1 346 ? 3.480 2.406 -23.068 1.00 96.06 346 ASN A CA 1
ATOM 2840 C C . ASN A 1 346 ? 2.632 1.235 -23.594 1.00 96.06 346 ASN A C 1
ATOM 2842 O O . ASN A 1 346 ? 1.601 1.424 -24.242 1.00 96.06 346 ASN A O 1
ATOM 2846 N N . PHE A 1 347 ? 3.113 0.022 -23.344 1.00 95.62 347 PHE A N 1
ATOM 2847 C CA . PHE A 1 347 ? 2.533 -1.234 -23.813 1.00 95.62 347 PHE A CA 1
ATOM 2848 C C . PHE A 1 347 ? 1.472 -1.794 -22.872 1.00 95.62 347 PHE A C 1
ATOM 2850 O O . PHE A 1 347 ? 1.387 -1.392 -21.713 1.00 95.62 347 PHE A O 1
ATOM 2857 N N . GLN A 1 348 ? 0.691 -2.756 -23.372 1.00 96.81 348 GLN A N 1
ATOM 2858 C CA . GLN A 1 348 ? -0.278 -3.487 -22.562 1.00 96.81 348 GLN A CA 1
ATOM 2859 C C . GLN A 1 348 ? 0.432 -4.362 -21.524 1.00 96.81 348 GLN A C 1
ATOM 2861 O O . GLN A 1 348 ? 1.375 -5.083 -21.847 1.00 96.81 348 GLN A O 1
ATOM 2866 N N . ILE A 1 349 ? -0.060 -4.308 -20.293 1.00 97.31 349 ILE A N 1
ATOM 2867 C CA . ILE A 1 349 ? 0.367 -5.101 -19.144 1.00 97.31 349 ILE A CA 1
ATOM 2868 C C . ILE A 1 349 ? -0.751 -6.099 -18.847 1.00 97.31 349 ILE A C 1
ATOM 2870 O O . ILE A 1 349 ? -1.901 -5.690 -18.670 1.00 97.31 349 ILE A O 1
ATOM 2874 N N . LEU A 1 350 ? -0.441 -7.397 -18.843 1.00 96.00 350 LEU A N 1
ATOM 2875 C CA . LEU A 1 350 ? -1.453 -8.433 -18.617 1.00 96.00 350 LEU A CA 1
ATOM 2876 C C . LEU A 1 350 ? -1.906 -8.475 -17.153 1.00 96.00 350 LEU A C 1
ATOM 2878 O O . LEU A 1 350 ? -3.112 -8.492 -16.911 1.00 96.00 350 LEU A O 1
ATOM 2882 N N . GLU A 1 351 ? -0.957 -8.413 -16.216 1.00 95.06 351 GLU A N 1
ATOM 2883 C CA . GLU A 1 351 ? -1.191 -8.405 -14.766 1.00 95.06 351 GLU A CA 1
ATOM 2884 C C . GLU A 1 351 ? -0.460 -7.228 -14.110 1.00 95.06 351 GLU A C 1
ATOM 2886 O O . GLU A 1 351 ? 0.718 -7.000 -14.372 1.00 95.06 351 GLU A O 1
ATOM 2891 N N . SER A 1 352 ? -1.136 -6.461 -13.257 1.00 94.38 352 SER A N 1
ATOM 2892 C CA . SER A 1 352 ? -0.559 -5.263 -12.636 1.00 94.38 352 SER A CA 1
ATOM 2893 C C . SER A 1 352 ? -0.944 -5.181 -11.170 1.00 94.38 352 SER A C 1
ATOM 2895 O O . SER A 1 352 ? -2.100 -5.418 -10.810 1.00 94.38 352 SER A O 1
ATOM 2897 N N . TYR A 1 353 ? 0.016 -4.762 -10.348 1.00 93.44 353 TYR A N 1
ATOM 2898 C CA . TYR A 1 353 ? -0.176 -4.475 -8.932 1.00 93.44 353 TYR A CA 1
ATOM 2899 C C . TYR A 1 353 ? 0.563 -3.199 -8.538 1.00 93.44 353 TYR A C 1
ATOM 2901 O O . TYR A 1 353 ? 1.579 -2.832 -9.136 1.00 93.44 353 TYR A O 1
ATOM 2909 N N . ALA A 1 354 ? 0.086 -2.529 -7.499 1.00 91.88 354 ALA A N 1
ATOM 2910 C CA . ALA A 1 354 ? 0.820 -1.448 -6.874 1.00 91.88 354 ALA A CA 1
ATOM 2911 C C . ALA A 1 354 ? 0.749 -1.507 -5.353 1.00 91.88 354 ALA A C 1
ATOM 2913 O O . ALA A 1 354 ? -0.124 -2.143 -4.774 1.00 91.88 354 ALA A O 1
ATOM 2914 N N . THR A 1 355 ? 1.658 -0.791 -4.715 1.00 88.00 355 THR A N 1
ATOM 2915 C CA . THR A 1 355 ? 1.661 -0.526 -3.290 1.00 88.00 355 THR A CA 1
ATOM 2916 C C . THR A 1 355 ? 1.722 0.979 -3.092 1.00 88.00 355 THR A C 1
ATOM 2918 O O . THR A 1 355 ? 2.647 1.631 -3.587 1.00 88.00 355 THR A O 1
ATOM 2921 N N . LEU A 1 356 ? 0.747 1.536 -2.381 1.00 86.69 356 LEU A N 1
ATOM 2922 C CA . LEU A 1 356 ? 0.813 2.900 -1.868 1.00 86.69 356 LEU A CA 1
ATOM 2923 C C . LEU A 1 356 ? 1.321 2.803 -0.436 1.00 86.69 356 LEU A C 1
ATOM 2925 O O . LEU A 1 356 ? 0.771 2.054 0.370 1.00 86.69 356 LEU A O 1
ATOM 2929 N N . MET A 1 357 ? 2.423 3.486 -0.151 1.00 73.94 357 MET A N 1
ATOM 2930 C CA . MET A 1 357 ? 3.104 3.369 1.128 1.00 73.94 357 MET A CA 1
ATOM 2931 C C . MET A 1 357 ? 3.161 4.710 1.835 1.00 73.94 357 MET A C 1
ATOM 2933 O O . MET A 1 357 ? 3.797 5.649 1.352 1.00 73.94 357 MET A O 1
ATOM 2937 N N . ASP A 1 358 ? 2.619 4.700 3.043 1.00 68.06 358 ASP A N 1
ATOM 2938 C CA . ASP A 1 358 ? 2.904 5.639 4.108 1.00 68.06 358 ASP A CA 1
ATOM 2939 C C . ASP A 1 358 ? 3.547 4.820 5.244 1.00 68.06 358 ASP A C 1
ATOM 2941 O O . ASP A 1 358 ? 2.924 3.963 5.870 1.00 68.06 358 ASP A O 1
ATOM 2945 N N . TRP A 1 359 ? 4.847 4.993 5.463 1.00 54.81 359 TRP A N 1
ATOM 2946 C CA . TRP A 1 359 ? 5.601 4.292 6.511 1.00 54.81 359 TRP A CA 1
ATOM 2947 C C . TRP A 1 359 ? 6.383 5.335 7.338 1.00 54.81 359 TRP A C 1
ATOM 2949 O O . TRP A 1 359 ? 6.522 6.463 6.868 1.00 54.81 359 TRP A O 1
ATOM 2959 N N . PRO A 1 360 ? 6.853 4.986 8.552 1.00 49.72 360 PRO A N 1
ATOM 2960 C CA . PRO A 1 360 ? 7.158 5.878 9.669 1.00 49.72 360 PRO A CA 1
ATOM 2961 C C . PRO A 1 360 ? 7.809 7.232 9.391 1.00 49.72 360 PRO A C 1
ATOM 2963 O O . PRO A 1 360 ? 8.815 7.275 8.646 1.00 49.72 360 PRO A O 1
#

Organism: NCBI:txid412755

Sequence (360 aa):
MTLVAAEEQTYQNITIDTANYMIEHENKYPNLVILDVRDTIEYNLGHLYDSILIPLNDLEARIGELEDCKTSEIIIYCKSGYRSQQGSEILGEYGFTKVYNMIGGILAWIDADYPIWTISHHITVNEITDEKFELLIEPQLLYYTGCFSCNECNENQECPIENESISVTSEVLEQGENYTKTIMYYEFNGTVYESIHTRTILWSYDKFTSNYNKSAYFISSEIASENGYWQYYQLEYVIYHKNYNLTIYTYLEPLNSETYNSSFTSVIYTPTNRKVINSMEFVQFNMSVILSQQYDILAKVTEEMAKIYKNSDDQDIMELYYGYTNMGEGIKSLSELVKEQLGEYNFQILESYATLMDWP